Protein AF-A0A851S556-F1 (afdb_monomer_lite)

InterPro domains:
  IPR012955 CASP, C-terminal [PF08172] (4-218)

Organism: Certhia familiaris (NCBI:txid73333)

Sequence (219 aa):
RCAELQIQLTEAVATLAGQKELVAKLEHDLSTIQALSAVQRPDAEGAATPGLERIPEPIKEATALFYGHPPSPGTSFPEGQVDSLLSIISSQRERFRAKNQELEGENRMLQHTVHALQSELDNLRADNIKLYEKIKFLQSYPGRGSSRDDTEQRYSSQYEECLDPFSSFSRKERQRKYLSLSPWDKATLSMGRLILSNKTARTVAFFYTLFLHCLVFLV

Radius of gyration: 37.28 Å; chains: 1; bounding box: 73×91×82 Å

pLDDT: mean 76.52, std 16.95, range [34.91, 98.19]

Structure (mmCIF, N/CA/C/O backbone):
data_AF-A0A851S556-F1
#
_entry.id   AF-A0A851S556-F1
#
loop_
_atom_site.group_PDB
_atom_site.id
_atom_site.type_symbol
_atom_site.label_atom_id
_atom_site.label_alt_id
_atom_site.label_comp_id
_atom_site.label_asym_id
_atom_site.label_entity_id
_atom_site.label_seq_id
_atom_site.pdbx_PDB_ins_code
_atom_site.Cartn_x
_atom_site.Cartn_y
_atom_site.Cartn_z
_atom_site.occupancy
_atom_site.B_iso_or_equiv
_atom_site.auth_seq_id
_atom_site.auth_comp_id
_atom_site.auth_asym_id
_atom_site.auth_atom_id
_atom_site.pdbx_PDB_model_num
ATOM 1 N N . ARG A 1 1 ? -6.358 34.780 54.289 1.00 63.19 1 ARG A N 1
ATOM 2 C CA . ARG A 1 1 ? -5.228 33.817 54.232 1.00 63.19 1 ARG A CA 1
ATOM 3 C C . ARG A 1 1 ? -5.464 32.573 55.092 1.00 63.19 1 ARG A C 1
ATOM 5 O O . ARG A 1 1 ? -5.656 31.538 54.483 1.00 63.19 1 ARG A O 1
ATOM 12 N N . CYS A 1 2 ? -5.542 32.622 56.433 1.00 78.94 2 CYS A N 1
ATOM 13 C CA . CYS A 1 2 ? -5.820 31.398 57.224 1.00 78.94 2 CYS A CA 1
ATOM 14 C C . CYS A 1 2 ? -7.179 30.744 56.915 1.00 78.94 2 CYS A C 1
ATOM 16 O O . CYS A 1 2 ? -7.223 29.542 56.701 1.00 78.94 2 CYS A O 1
ATOM 18 N N . ALA A 1 3 ? -8.263 31.523 56.821 1.00 84.38 3 ALA A N 1
ATOM 19 C CA . ALA A 1 3 ? -9.594 30.977 56.518 1.00 84.38 3 ALA A CA 1
ATOM 20 C C . ALA A 1 3 ? -9.674 30.318 55.126 1.00 84.38 3 ALA A C 1
ATOM 22 O O . ALA A 1 3 ? -10.321 29.297 54.949 1.00 84.38 3 ALA A O 1
ATOM 23 N N . GLU A 1 4 ? -8.966 30.873 54.146 1.00 85.50 4 GLU A N 1
ATOM 24 C CA . GLU A 1 4 ? -8.946 30.370 52.769 1.00 85.50 4 GLU A CA 1
ATOM 25 C C . GLU A 1 4 ? -8.112 29.090 52.631 1.00 85.50 4 GLU A C 1
ATOM 27 O O . GLU A 1 4 ? -8.538 28.140 51.982 1.00 85.50 4 GLU A O 1
ATOM 32 N N . LEU A 1 5 ? -6.979 29.013 53.339 1.00 85.69 5 LEU A N 1
ATOM 33 C CA . LEU A 1 5 ? -6.207 27.774 53.472 1.00 85.69 5 LEU A CA 1
ATOM 34 C C . LEU A 1 5 ? -7.007 26.676 54.184 1.00 85.69 5 LEU A C 1
ATOM 36 O O . LEU A 1 5 ? -6.894 25.506 53.833 1.00 85.69 5 LEU A O 1
ATOM 40 N N . GLN A 1 6 ? -7.835 27.044 55.164 1.00 87.81 6 GLN A N 1
ATOM 41 C CA . GLN A 1 6 ? -8.686 26.100 55.885 1.00 87.81 6 GLN A CA 1
ATOM 42 C C . GLN A 1 6 ? -9.796 25.533 54.989 1.00 87.81 6 GLN A C 1
ATOM 44 O O . GLN A 1 6 ? -10.052 24.334 55.042 1.00 87.81 6 GLN A O 1
ATOM 49 N N . ILE A 1 7 ? -10.381 26.356 54.113 1.00 92.19 7 ILE A N 1
ATOM 50 C CA . ILE A 1 7 ? -11.359 25.912 53.107 1.00 92.19 7 ILE A CA 1
ATOM 51 C C . ILE A 1 7 ? -10.708 24.945 52.106 1.00 92.19 7 ILE A C 1
ATOM 53 O O . ILE A 1 7 ? -11.226 23.848 51.893 1.00 92.19 7 ILE A O 1
ATOM 57 N N . GLN A 1 8 ? -9.535 25.291 51.565 1.00 89.19 8 GLN A N 1
ATOM 58 C CA . GLN A 1 8 ? -8.807 24.416 50.634 1.00 89.19 8 GLN A CA 1
ATOM 59 C C . GLN A 1 8 ? -8.410 23.081 51.277 1.00 89.19 8 GLN A C 1
ATOM 61 O O . GLN A 1 8 ? -8.508 22.035 50.640 1.00 89.19 8 GLN A O 1
ATOM 66 N N . LEU A 1 9 ? -8.011 23.091 52.553 1.00 90.56 9 LEU A N 1
ATOM 67 C CA . LEU A 1 9 ? -7.722 21.866 53.295 1.00 90.56 9 LEU A CA 1
ATOM 68 C C . LEU A 1 9 ? -8.976 20.990 53.429 1.00 90.56 9 LEU A C 1
ATOM 70 O O . LEU A 1 9 ? -8.904 19.785 53.206 1.00 90.56 9 LEU A O 1
ATOM 74 N N . THR A 1 10 ? -10.130 21.577 53.765 1.00 92.25 10 THR A N 1
ATOM 75 C CA . THR A 1 10 ? -11.387 20.820 53.887 1.00 92.25 10 THR A CA 1
ATOM 76 C C . THR A 1 10 ? -11.855 20.235 52.556 1.00 92.25 10 THR A C 1
ATOM 78 O O . THR A 1 10 ? -12.315 19.096 52.522 1.00 92.25 10 THR A O 1
ATOM 81 N N . GLU A 1 11 ? -11.671 20.960 51.453 1.00 92.62 11 GLU A N 1
ATOM 82 C CA . GLU A 1 11 ? -11.995 20.492 50.103 1.00 92.62 11 GLU A CA 1
ATOM 83 C C . GLU A 1 11 ? -11.054 19.361 49.653 1.00 92.62 11 GLU A C 1
ATOM 85 O O . GLU A 1 11 ? -11.499 18.323 49.155 1.00 92.62 11 GLU A O 1
ATOM 90 N N . ALA A 1 12 ? -9.752 19.498 49.916 1.00 87.62 12 ALA A N 1
ATOM 91 C CA . ALA A 1 12 ? -8.768 18.449 49.662 1.00 87.62 12 ALA A CA 1
ATOM 92 C C . ALA A 1 12 ? -9.043 17.178 50.492 1.00 87.62 12 ALA A C 1
ATOM 94 O O . ALA A 1 12 ? -8.907 16.062 49.995 1.00 87.62 12 ALA A O 1
ATOM 95 N N . VAL A 1 13 ? -9.480 17.319 51.747 1.00 93.88 13 VAL A N 1
ATOM 96 C CA . VAL A 1 13 ? -9.859 16.177 52.597 1.00 93.88 13 VAL A CA 1
ATOM 97 C C . VAL A 1 13 ? -11.134 15.500 52.087 1.00 93.88 13 VAL A C 1
ATOM 99 O O . VAL A 1 13 ? -11.195 14.271 52.062 1.00 93.88 13 VAL A O 1
ATOM 102 N N . ALA A 1 14 ? -12.128 16.270 51.635 1.00 91.69 14 ALA A N 1
ATOM 103 C CA . ALA A 1 14 ? -13.362 15.725 51.068 1.00 91.69 14 ALA A CA 1
ATOM 104 C C . ALA A 1 14 ? -13.105 14.951 49.762 1.00 91.69 14 ALA A C 1
ATOM 106 O O . ALA A 1 14 ? -13.601 13.837 49.589 1.00 91.69 14 ALA A O 1
ATOM 107 N N . THR A 1 15 ? -12.277 15.498 48.868 1.00 89.19 15 THR A N 1
ATOM 108 C CA . THR A 1 15 ? -11.890 14.817 47.620 1.00 89.19 15 THR A CA 1
ATOM 109 C C . THR A 1 15 ? -11.066 13.557 47.890 1.00 89.19 15 THR A C 1
ATOM 111 O O . THR A 1 15 ? -11.319 12.524 47.270 1.00 89.19 15 THR A O 1
ATOM 114 N N . LEU A 1 16 ? -10.153 13.589 48.867 1.00 91.00 16 LEU A N 1
ATOM 115 C CA . LEU A 1 16 ? -9.392 12.411 49.292 1.00 91.00 16 LEU A CA 1
ATOM 116 C C . LEU A 1 16 ? -10.296 11.315 49.879 1.00 91.00 16 LEU A C 1
ATOM 118 O O . LEU A 1 16 ? -10.074 10.132 49.620 1.00 91.00 16 LEU A O 1
ATOM 122 N N . ALA A 1 17 ? -11.315 11.686 50.658 1.00 90.12 17 ALA A N 1
ATOM 123 C CA . ALA A 1 17 ? -12.289 10.738 51.196 1.00 90.12 17 ALA A CA 1
ATOM 124 C C . ALA A 1 17 ? -13.094 10.063 50.073 1.00 90.12 17 ALA A C 1
ATOM 126 O O . ALA A 1 17 ? -13.187 8.836 50.051 1.00 90.12 17 ALA A O 1
ATOM 127 N N . GLY A 1 18 ? -13.574 10.840 49.095 1.00 89.81 18 GLY A N 1
ATOM 128 C CA . GLY A 1 18 ? -14.269 10.300 47.922 1.00 89.81 18 GLY A CA 1
ATOM 129 C C . GLY A 1 18 ? -13.381 9.390 47.067 1.00 89.81 18 GLY A C 1
ATOM 130 O O . GLY A 1 18 ? -13.824 8.338 46.609 1.00 89.81 18 GLY A O 1
ATOM 131 N N . GLN A 1 19 ? -12.099 9.734 46.905 1.00 86.88 19 GLN A N 1
ATOM 132 C CA . GLN A 1 19 ? -11.137 8.868 46.217 1.00 86.88 19 GLN A CA 1
ATOM 133 C C . GLN A 1 19 ? -10.911 7.545 46.959 1.00 86.88 19 GLN A C 1
ATOM 135 O O . GLN A 1 19 ? -10.863 6.499 46.318 1.00 86.88 19 GLN A O 1
ATOM 140 N N . LYS A 1 20 ? -10.811 7.559 48.294 1.00 89.88 20 LYS A N 1
ATOM 141 C CA . LYS A 1 20 ? -10.661 6.331 49.095 1.00 89.88 20 LYS A CA 1
ATOM 142 C C . LYS A 1 20 ? -11.875 5.415 48.991 1.00 89.88 20 LYS A C 1
ATOM 144 O O . LYS A 1 20 ? -11.705 4.206 48.884 1.00 89.88 20 LYS A O 1
ATOM 149 N N . GLU A 1 21 ? -13.078 5.978 48.998 1.00 90.88 21 GLU A N 1
ATOM 150 C CA . GLU A 1 21 ? -14.311 5.208 48.825 1.00 90.88 21 GLU A CA 1
ATOM 151 C C . GLU A 1 21 ? -14.382 4.573 47.430 1.00 90.88 21 GLU A C 1
ATOM 153 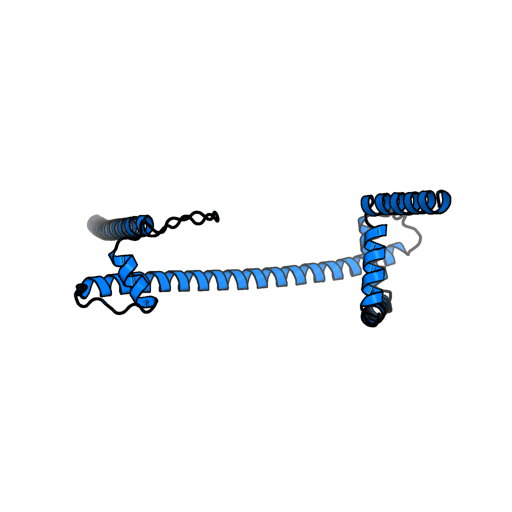O O . GLU A 1 21 ? -14.699 3.390 47.299 1.00 90.88 21 GLU A O 1
ATOM 158 N N . LEU A 1 22 ? -13.999 5.323 46.391 1.00 84.06 22 LEU A N 1
ATOM 159 C CA . LEU A 1 22 ? -13.927 4.802 45.028 1.00 84.06 22 LEU A CA 1
ATOM 160 C C . LEU A 1 22 ? -12.897 3.673 44.901 1.00 84.06 22 LEU A C 1
ATOM 162 O O . LEU A 1 22 ? -13.193 2.655 44.282 1.00 84.06 22 LEU A O 1
ATOM 166 N N . VAL A 1 23 ? -11.712 3.825 45.499 1.00 84.31 23 VAL A N 1
ATOM 167 C CA . VAL A 1 23 ? -10.679 2.777 45.511 1.00 84.31 23 VAL A CA 1
ATOM 168 C C . VAL A 1 23 ? -11.178 1.532 46.241 1.00 84.31 23 VAL A C 1
ATOM 170 O O . VAL A 1 23 ? -11.097 0.448 45.676 1.00 84.31 23 VAL A O 1
ATOM 173 N N . ALA A 1 24 ? -11.776 1.675 47.427 1.00 85.25 24 ALA A N 1
ATOM 174 C CA . ALA A 1 24 ? -12.327 0.543 48.174 1.00 85.25 24 ALA A CA 1
ATOM 175 C C . ALA A 1 24 ? -13.422 -0.194 47.384 1.00 85.25 24 ALA A C 1
ATOM 177 O O . ALA A 1 24 ? -13.487 -1.423 47.391 1.00 85.25 24 ALA A O 1
ATOM 178 N N . LYS A 1 25 ? -14.259 0.551 46.653 1.00 85.38 25 LYS A N 1
ATOM 179 C CA . LYS A 1 25 ? -15.280 -0.024 45.775 1.00 85.38 25 LYS A CA 1
ATOM 180 C C . LYS A 1 25 ? -14.664 -0.765 44.589 1.00 85.38 25 LYS A C 1
ATOM 182 O O . LYS A 1 25 ? -15.058 -1.891 44.313 1.00 85.38 25 LYS A O 1
ATOM 187 N N . LEU A 1 26 ? -13.661 -0.180 43.935 1.00 79.94 26 LEU A N 1
ATOM 188 C CA . LEU A 1 26 ? -12.943 -0.824 42.832 1.00 79.94 26 LEU A CA 1
ATOM 189 C C . LEU A 1 26 ? -12.185 -2.076 43.286 1.00 79.94 26 LEU A C 1
ATOM 191 O O . LEU A 1 26 ? -12.164 -3.064 42.561 1.00 79.94 26 LEU A O 1
ATOM 195 N N . GLU A 1 27 ? -11.592 -2.066 44.478 1.00 83.38 27 GLU A N 1
ATOM 196 C CA . GLU A 1 27 ? -10.946 -3.238 45.076 1.00 83.38 27 GLU A CA 1
ATOM 197 C C . GLU A 1 27 ? -11.963 -4.341 45.385 1.00 83.38 27 GLU A C 1
ATOM 199 O O . GLU A 1 27 ? -11.721 -5.508 45.072 1.00 83.38 27 GLU A O 1
ATOM 204 N N . HIS A 1 28 ? -13.128 -3.982 45.929 1.00 84.50 28 HIS A N 1
ATOM 205 C CA . HIS A 1 28 ? -14.218 -4.926 46.159 1.00 84.50 28 HIS A CA 1
ATOM 206 C C . HIS A 1 28 ? -14.739 -5.527 44.843 1.00 84.50 28 HIS A C 1
ATOM 208 O O . HIS A 1 28 ? -14.859 -6.752 44.724 1.00 84.50 28 HIS A O 1
ATOM 214 N N . ASP A 1 29 ? -14.956 -4.695 43.826 1.00 77.56 29 ASP A N 1
ATOM 215 C CA . ASP A 1 29 ? -15.416 -5.122 42.505 1.00 77.56 29 ASP A CA 1
ATOM 216 C C . ASP A 1 29 ? -14.369 -6.012 41.814 1.00 77.56 29 ASP A C 1
ATOM 218 O O . ASP A 1 29 ? -14.710 -7.062 41.267 1.00 77.56 29 ASP A O 1
ATOM 222 N N . LEU A 1 30 ? -13.079 -5.663 41.899 1.00 67.38 30 LEU A N 1
ATOM 223 C CA . LEU A 1 30 ? -11.980 -6.490 41.394 1.00 67.38 30 LEU A CA 1
ATOM 224 C C . LEU A 1 30 ? -11.885 -7.823 42.132 1.00 67.38 30 LEU A C 1
ATOM 226 O O . LEU A 1 30 ? -11.713 -8.847 41.478 1.00 67.38 30 LEU A O 1
ATOM 230 N N . SER A 1 31 ? -12.037 -7.840 43.458 1.00 68.88 31 SER A N 1
ATOM 231 C CA . SER A 1 31 ? -12.023 -9.081 44.242 1.00 68.88 31 SER A CA 1
ATOM 232 C C . SER A 1 31 ? -13.184 -10.007 43.863 1.00 68.88 31 SER A C 1
ATOM 234 O O . SER A 1 31 ? -12.997 -11.216 43.723 1.00 68.88 31 SER A O 1
ATOM 236 N N . THR A 1 32 ? -14.358 -9.435 43.582 1.00 70.00 32 THR A N 1
ATOM 237 C CA . THR A 1 32 ? -15.547 -10.164 43.127 1.00 70.00 32 THR A CA 1
ATOM 238 C C . THR A 1 32 ? -15.348 -10.705 41.711 1.00 70.00 32 THR A C 1
ATOM 240 O O . THR A 1 32 ? -15.611 -11.879 41.449 1.00 70.00 32 THR A O 1
ATOM 243 N N . ILE A 1 33 ? -14.800 -9.893 40.798 1.00 63.97 33 ILE A N 1
ATOM 244 C CA . ILE A 1 33 ? -14.441 -10.323 39.440 1.00 63.97 33 ILE A CA 1
ATOM 245 C C . ILE A 1 33 ? -13.362 -11.405 39.484 1.00 63.97 33 ILE A C 1
ATOM 247 O O . ILE A 1 33 ? -13.444 -12.359 38.720 1.00 63.97 33 ILE A O 1
ATOM 251 N N . GLN A 1 34 ? -12.366 -11.295 40.363 1.00 61.25 34 GLN A N 1
ATOM 252 C CA . GLN A 1 34 ? -11.286 -12.268 40.477 1.00 61.25 34 GLN A CA 1
ATOM 253 C C . GLN A 1 34 ? -11.795 -13.597 41.039 1.00 61.25 34 GLN A C 1
ATOM 255 O O . GLN A 1 34 ? -11.463 -14.637 40.473 1.00 61.25 34 GLN A O 1
ATOM 260 N N . ALA A 1 35 ? -12.663 -13.568 42.056 1.00 60.84 35 ALA A N 1
ATOM 261 C CA . ALA A 1 35 ? -13.344 -14.749 42.583 1.00 60.84 35 ALA A CA 1
ATOM 262 C C . ALA A 1 35 ? -14.206 -15.447 41.517 1.00 60.84 35 ALA A C 1
ATOM 264 O O . ALA A 1 35 ? -14.170 -16.669 41.404 1.00 60.84 35 ALA A O 1
ATOM 265 N N . LEU A 1 36 ? -14.915 -14.683 40.678 1.00 51.94 36 LEU A N 1
ATOM 266 C CA . LEU A 1 36 ? -15.687 -15.226 39.556 1.00 51.94 36 LEU A CA 1
ATOM 267 C C . LEU A 1 36 ? -14.783 -15.708 38.409 1.00 51.94 36 LEU A C 1
ATOM 269 O O . LEU A 1 36 ? -15.029 -16.757 37.827 1.00 51.94 36 LEU A O 1
ATOM 273 N N . SER A 1 37 ? -13.688 -15.007 38.108 1.00 49.00 37 SER A N 1
ATOM 274 C CA . SER A 1 37 ? -12.738 -15.392 37.052 1.00 49.00 37 SER A CA 1
ATOM 275 C C . SER A 1 37 ? -11.931 -16.642 37.409 1.00 49.00 37 SER A C 1
ATOM 277 O O . SER A 1 37 ? -11.624 -17.434 36.523 1.00 49.00 37 SER A O 1
ATOM 279 N N . ALA A 1 38 ? -11.644 -16.859 38.698 1.00 48.97 38 ALA A N 1
ATOM 280 C CA . ALA A 1 38 ? -11.014 -18.078 39.200 1.00 48.97 38 ALA A CA 1
ATOM 281 C C . ALA A 1 38 ? -11.932 -19.304 39.044 1.00 48.97 38 ALA A C 1
ATOM 283 O O . ALA A 1 38 ? -11.445 -20.428 38.984 1.00 48.97 38 ALA A O 1
ATOM 284 N N . VAL A 1 39 ? -13.246 -19.082 38.919 1.00 51.03 39 VAL A N 1
ATOM 285 C CA . VAL A 1 39 ? -14.247 -20.104 38.579 1.00 51.03 39 VAL A CA 1
ATOM 286 C C . VAL A 1 39 ? -14.433 -20.242 37.055 1.00 51.03 39 VAL A C 1
ATOM 288 O O . VAL A 1 39 ? -14.828 -21.307 36.586 1.00 51.03 39 VAL A O 1
ATOM 291 N N . GLN A 1 40 ? -14.103 -19.211 36.265 1.00 45.97 40 GLN A N 1
ATOM 292 C CA . GLN A 1 40 ? -14.417 -19.123 34.830 1.00 45.97 40 GLN A CA 1
ATOM 293 C C . GLN A 1 40 ? -13.228 -19.268 33.868 1.00 45.97 40 GLN A C 1
ATOM 295 O O . GLN A 1 40 ? -13.403 -19.009 32.677 1.00 45.97 40 GLN A O 1
ATOM 300 N N . ARG A 1 41 ? -12.030 -19.642 34.330 1.00 38.72 41 ARG A N 1
ATOM 301 C CA . ARG A 1 41 ? -10.866 -19.841 33.452 1.00 38.72 41 ARG A CA 1
ATOM 302 C C . ARG A 1 41 ? -10.744 -21.318 33.046 1.00 38.72 41 ARG A C 1
ATOM 304 O O . ARG A 1 41 ? -10.124 -22.081 33.779 1.00 38.72 41 ARG A O 1
ATOM 311 N N . PRO A 1 42 ? -11.288 -21.757 31.894 1.00 43.94 42 PRO A N 1
ATOM 312 C CA . PRO A 1 42 ? -10.674 -22.862 31.186 1.00 43.94 42 PRO A CA 1
ATOM 313 C C . PRO A 1 42 ? -9.353 -22.316 30.647 1.00 43.94 42 PRO A C 1
ATOM 315 O O . PRO A 1 42 ? -9.334 -21.336 29.896 1.00 43.94 42 PRO A O 1
ATOM 318 N N . ASP A 1 43 ? -8.244 -22.886 31.099 1.00 38.06 43 ASP A N 1
ATOM 319 C CA . ASP A 1 43 ? -6.941 -22.593 30.526 1.00 38.06 43 ASP A CA 1
ATOM 320 C C . ASP A 1 43 ? -7.017 -22.805 29.012 1.00 38.06 43 ASP A C 1
ATOM 322 O O . ASP A 1 43 ? -7.318 -23.889 28.512 1.00 38.06 43 ASP A O 1
ATOM 326 N N . ALA A 1 44 ? -6.814 -21.719 28.272 1.00 42.94 44 ALA A N 1
ATOM 327 C CA . ALA A 1 44 ? -6.700 -21.749 26.831 1.00 42.94 44 ALA A CA 1
ATOM 328 C C . ALA A 1 44 ? -5.310 -22.284 26.472 1.00 42.94 44 ALA A C 1
ATOM 330 O O . ALA A 1 44 ? -4.425 -21.517 26.113 1.00 42.94 44 ALA A O 1
ATOM 331 N N . GLU A 1 45 ? -5.130 -23.599 26.554 1.00 39.31 45 GLU A N 1
ATOM 332 C CA . GLU A 1 45 ? -4.097 -24.304 25.802 1.00 39.31 45 GLU A CA 1
ATOM 333 C C . GLU A 1 45 ? -4.705 -25.541 25.142 1.00 39.31 45 GLU A C 1
ATOM 335 O O . GLU A 1 45 ? -5.344 -26.383 25.771 1.00 39.31 45 GLU A O 1
ATOM 340 N N . GLY A 1 46 ? -4.549 -25.611 23.820 1.00 40.62 46 GLY A N 1
ATOM 341 C CA . GLY A 1 46 ? -5.069 -26.682 22.985 1.00 40.62 46 GLY A CA 1
ATOM 342 C C . GLY A 1 46 ? -4.368 -28.012 23.242 1.00 40.62 46 GLY A C 1
ATOM 343 O O . GLY A 1 46 ? -3.470 -28.391 22.495 1.00 40.62 46 GLY A O 1
ATOM 344 N N . ALA A 1 47 ? -4.835 -28.755 24.240 1.00 34.91 47 ALA A N 1
ATOM 345 C CA . ALA A 1 47 ? -4.522 -30.165 24.412 1.00 34.91 47 ALA A CA 1
ATOM 346 C C . ALA A 1 47 ? -5.788 -30.928 24.823 1.00 34.91 47 ALA A C 1
ATOM 348 O O . ALA A 1 47 ? -6.364 -30.717 25.887 1.00 34.91 47 ALA A O 1
ATOM 349 N N . ALA A 1 48 ? -6.237 -31.822 23.945 1.00 44.03 48 ALA A N 1
ATOM 350 C CA . ALA A 1 48 ? -7.340 -32.733 24.204 1.00 44.03 48 ALA A CA 1
ATOM 351 C C . ALA A 1 48 ? -7.031 -33.640 25.410 1.00 44.03 48 ALA A C 1
ATOM 353 O O . ALA A 1 48 ? -6.133 -34.469 25.315 1.00 44.03 48 ALA A O 1
ATOM 354 N N . THR A 1 49 ? -7.799 -33.544 26.504 1.00 38.00 49 THR A N 1
ATOM 355 C CA . THR A 1 49 ? -7.969 -34.635 27.486 1.00 38.00 49 THR A CA 1
ATOM 356 C C . THR A 1 49 ? -9.375 -34.607 28.119 1.00 38.00 49 THR A C 1
ATOM 358 O O . THR A 1 49 ? -9.983 -33.540 28.224 1.00 38.00 49 THR A O 1
ATOM 361 N N . PRO A 1 50 ? -9.943 -35.778 28.478 1.00 47.94 50 PRO A N 1
ATOM 362 C CA . PRO A 1 50 ? -11.347 -35.938 28.844 1.00 47.94 50 PRO A CA 1
ATOM 363 C C . PRO A 1 50 ? -11.555 -35.600 30.325 1.00 47.94 50 PRO A C 1
ATOM 365 O O . PRO A 1 50 ? -11.014 -36.268 31.200 1.00 47.94 50 PRO A O 1
ATOM 368 N N . GLY A 1 51 ? -12.349 -34.574 30.621 1.00 37.22 51 GLY A N 1
ATOM 369 C CA . GLY A 1 51 ? -12.567 -34.109 31.994 1.00 37.22 51 GLY A CA 1
ATOM 370 C C . GLY A 1 51 ? -13.974 -33.571 32.217 1.00 37.22 51 GLY A C 1
ATOM 371 O O . GLY A 1 51 ? -14.144 -32.432 32.633 1.00 37.22 51 GLY A O 1
ATOM 372 N N . LEU A 1 52 ? -14.998 -34.377 31.928 1.00 42.81 52 LEU A N 1
ATOM 373 C CA . LEU A 1 52 ? -16.413 -34.033 32.130 1.00 42.81 52 LEU A CA 1
ATOM 374 C C . LEU A 1 52 ? -16.874 -34.190 33.600 1.00 42.81 52 LEU A C 1
ATOM 376 O O . LEU A 1 52 ? -18.024 -34.536 33.844 1.00 42.81 52 LEU A O 1
ATOM 380 N N . GLU A 1 53 ? -16.017 -33.970 34.600 1.00 45.78 53 GLU A N 1
ATOM 381 C CA . GLU A 1 53 ? -16.375 -34.272 36.003 1.00 45.78 53 GLU A CA 1
ATOM 382 C C . GLU A 1 53 ? -16.417 -33.087 36.967 1.00 45.78 53 GLU A C 1
ATOM 384 O O . GLU A 1 53 ? -16.732 -33.278 38.140 1.00 45.78 53 GLU A O 1
ATOM 389 N N . ARG A 1 54 ? -16.178 -31.844 36.535 1.00 53.31 54 ARG A N 1
ATOM 390 C CA . ARG A 1 54 ? -16.185 -30.734 37.504 1.00 53.31 54 ARG A CA 1
ATOM 391 C C . ARG A 1 54 ? -16.813 -29.444 37.022 1.00 53.31 54 ARG A C 1
ATOM 393 O O . ARG A 1 54 ? -16.239 -28.369 37.126 1.00 53.31 54 ARG A O 1
ATOM 400 N N . ILE A 1 55 ? -18.045 -29.566 36.550 1.00 52.09 55 ILE A N 1
ATOM 401 C CA . ILE A 1 55 ? -18.967 -28.434 36.470 1.00 52.09 55 ILE A CA 1
ATOM 402 C C . ILE A 1 55 ? -19.739 -28.408 37.801 1.00 52.09 55 ILE A C 1
ATOM 404 O O . ILE A 1 55 ? -20.364 -29.419 38.124 1.00 52.09 55 ILE A O 1
ATOM 408 N N . PRO A 1 56 ? -19.710 -27.315 38.590 1.00 53.50 56 PRO A N 1
ATOM 409 C CA . PRO A 1 56 ? -20.611 -27.148 39.727 1.00 53.50 56 PRO A CA 1
ATOM 410 C C . PRO A 1 56 ? -22.062 -27.343 39.267 1.00 53.50 56 PRO A C 1
ATOM 412 O O . PRO A 1 56 ? -22.468 -26.734 38.276 1.00 53.50 56 PRO A O 1
ATOM 415 N N . GLU A 1 57 ? -22.834 -28.176 39.971 1.00 49.00 57 GLU A N 1
ATOM 416 C CA . GLU A 1 57 ? -24.208 -28.569 39.595 1.00 49.00 57 GLU A CA 1
ATOM 417 C C . GLU A 1 57 ? -25.109 -27.416 39.094 1.00 49.00 57 GLU A C 1
ATOM 419 O O . GLU A 1 57 ? -25.772 -27.604 38.071 1.00 49.00 57 GLU A O 1
ATOM 424 N N . PRO A 1 58 ? -25.058 -26.193 39.667 1.00 53.72 58 PRO A N 1
ATOM 425 C CA . PRO A 1 58 ? -25.880 -25.073 39.198 1.00 53.72 58 PRO A CA 1
ATOM 426 C C . PRO A 1 58 ? -25.574 -24.632 37.757 1.00 53.72 58 PRO A C 1
ATOM 428 O O . PRO A 1 58 ? -26.459 -24.194 37.024 1.00 53.72 58 PRO A O 1
ATOM 431 N N . ILE A 1 59 ? -24.315 -24.754 37.324 1.00 51.00 59 ILE A N 1
ATOM 432 C CA . ILE A 1 59 ? -23.870 -24.373 35.974 1.00 51.00 59 ILE A CA 1
ATOM 433 C C . ILE A 1 59 ? -24.202 -25.488 34.976 1.00 51.00 59 ILE A C 1
ATOM 435 O O . ILE A 1 59 ? -24.511 -25.210 33.814 1.00 51.00 59 ILE A O 1
ATOM 439 N N . LYS A 1 60 ? -24.194 -26.748 35.431 1.00 50.62 60 LYS A N 1
ATOM 440 C CA . LYS A 1 60 ? -24.609 -27.904 34.630 1.00 50.62 60 LYS A CA 1
ATOM 441 C C . LYS A 1 60 ? -26.107 -27.838 34.327 1.00 50.62 60 LYS A C 1
ATOM 443 O O . LYS A 1 60 ? -26.482 -28.055 33.180 1.00 50.62 60 LYS A O 1
ATOM 448 N N . GLU A 1 61 ? -26.933 -27.444 35.298 1.00 51.50 61 GLU A N 1
ATOM 449 C CA . GLU A 1 61 ? -28.367 -27.198 35.090 1.00 51.50 61 GLU A CA 1
ATOM 450 C C . GLU A 1 61 ? -28.631 -25.988 34.186 1.00 51.50 61 GLU A C 1
ATOM 452 O O . GLU A 1 61 ? -29.364 -26.114 33.207 1.00 51.50 61 GLU A O 1
ATOM 457 N N . ALA A 1 62 ? -27.989 -24.839 34.429 1.00 52.41 62 ALA A N 1
ATOM 458 C CA . ALA A 1 62 ? -28.196 -23.642 33.605 1.00 52.41 62 ALA A CA 1
ATOM 459 C C . ALA A 1 62 ? -27.759 -23.839 32.138 1.00 52.41 62 ALA A C 1
ATOM 461 O O . ALA A 1 62 ? -28.409 -23.348 31.214 1.00 52.41 62 ALA A O 1
ATOM 462 N N . THR A 1 63 ? -26.686 -24.602 31.910 1.00 50.78 63 THR A N 1
ATOM 463 C CA . THR A 1 63 ? -26.205 -24.940 30.560 1.00 50.78 63 THR A CA 1
ATOM 464 C C . THR A 1 63 ? -27.066 -26.030 29.906 1.00 50.78 63 THR A C 1
ATOM 466 O O . THR A 1 63 ? -27.310 -25.973 28.701 1.00 50.78 63 THR A O 1
ATOM 469 N N . ALA A 1 64 ? -27.589 -26.993 30.677 1.00 47.25 64 ALA A N 1
ATOM 470 C CA . ALA A 1 64 ? -28.506 -28.024 30.179 1.00 47.25 64 ALA A CA 1
ATOM 471 C C . ALA A 1 64 ? -29.872 -27.458 29.744 1.00 47.25 64 ALA A C 1
ATOM 473 O O . ALA A 1 64 ? -30.471 -27.977 28.800 1.00 47.25 64 ALA A O 1
ATOM 474 N N . LEU A 1 65 ? -30.332 -26.360 30.358 1.00 50.09 65 LEU A N 1
ATOM 475 C CA . LEU A 1 65 ? -31.547 -25.645 29.945 1.00 50.09 65 LEU A CA 1
ATOM 476 C C . LEU A 1 65 ? -31.403 -24.959 28.576 1.00 50.09 65 LEU A C 1
ATOM 478 O O . LEU A 1 65 ? -32.377 -24.867 27.833 1.00 50.09 65 LEU A O 1
ATOM 482 N N . PHE A 1 66 ? -30.192 -24.537 28.199 1.00 48.25 66 PHE A N 1
ATOM 483 C CA . PHE A 1 66 ? -29.916 -23.963 26.875 1.00 48.25 66 PHE A CA 1
ATOM 484 C C . PHE A 1 66 ? -29.849 -25.021 25.757 1.00 48.25 66 PHE A C 1
ATOM 486 O O . PHE A 1 66 ? -30.093 -24.697 24.597 1.00 48.25 66 PHE A O 1
ATOM 493 N N . TYR A 1 67 ? -29.560 -26.283 26.101 1.00 45.84 67 TYR A N 1
ATOM 494 C CA . TYR A 1 67 ? -29.475 -27.418 25.168 1.00 45.84 67 TYR A CA 1
ATOM 495 C C . TYR A 1 67 ? -30.721 -28.328 25.162 1.00 45.84 67 TYR A C 1
ATOM 497 O O . TYR A 1 67 ? -30.688 -29.415 24.587 1.00 45.84 67 TYR A O 1
ATOM 505 N N . GLY A 1 68 ? -31.848 -27.881 25.728 1.00 38.56 68 GLY A N 1
ATOM 506 C CA . GLY A 1 68 ? -33.147 -28.535 25.528 1.00 38.56 68 GLY A CA 1
ATOM 507 C C . GLY A 1 68 ? -33.433 -29.749 26.418 1.00 38.56 68 GLY A C 1
ATOM 508 O O . GLY A 1 68 ? -34.201 -30.619 26.012 1.00 38.56 68 GLY A O 1
ATOM 509 N N . HIS A 1 69 ? -32.866 -29.824 27.628 1.00 42.53 69 HIS A N 1
ATOM 510 C CA . HIS A 1 69 ? -33.379 -30.748 28.648 1.00 42.53 69 HIS A CA 1
ATOM 511 C C . HIS A 1 69 ? -34.531 -30.091 29.431 1.00 42.53 69 HIS A C 1
ATOM 513 O O . HIS A 1 69 ? -34.424 -28.909 29.768 1.00 42.53 69 HIS A O 1
ATOM 519 N N . PRO A 1 70 ? -35.647 -30.800 29.700 1.00 43.66 70 PRO A N 1
ATOM 520 C CA . PRO A 1 70 ? -36.796 -30.202 30.372 1.00 43.66 70 PRO A CA 1
ATOM 521 C C . PRO A 1 70 ? -36.407 -29.802 31.806 1.00 43.66 70 PRO A C 1
ATOM 523 O O . PRO A 1 70 ? -35.662 -30.540 32.456 1.00 43.66 70 PRO A O 1
ATOM 526 N N . PRO A 1 71 ? -36.882 -28.652 32.317 1.00 46.16 71 PRO A N 1
ATOM 527 C CA . PRO A 1 71 ? -36.542 -28.212 33.661 1.00 46.16 71 PRO A CA 1
ATOM 528 C C . PRO A 1 71 ? -37.145 -29.172 34.690 1.00 46.16 71 PRO A C 1
ATOM 530 O O . PRO A 1 71 ? -38.340 -29.469 34.653 1.00 46.16 71 PRO A O 1
ATOM 533 N N . SER A 1 72 ? -36.316 -29.641 35.623 1.00 51.00 72 SER A N 1
ATOM 534 C CA . SER A 1 72 ? -36.794 -30.295 36.840 1.00 51.00 72 SER A CA 1
ATOM 535 C C . SER A 1 72 ? -37.620 -29.282 37.655 1.00 51.00 72 SER A C 1
ATOM 537 O O . SER A 1 72 ? -37.157 -28.157 37.871 1.00 51.00 72 SER A O 1
ATOM 539 N N . PRO A 1 73 ? -38.849 -29.618 38.087 1.00 46.94 73 PRO A N 1
ATOM 540 C CA . PRO A 1 73 ? -39.733 -28.688 38.778 1.00 46.94 73 PRO A CA 1
ATOM 541 C C . PRO A 1 73 ? -39.305 -28.576 40.246 1.00 46.94 73 PRO A C 1
ATOM 543 O O . PRO A 1 73 ? -39.795 -29.315 41.096 1.00 46.94 73 PRO A O 1
ATOM 546 N N . GLY A 1 74 ? -38.365 -27.684 40.566 1.00 50.22 74 GLY A N 1
ATOM 547 C CA . GLY A 1 74 ? -37.964 -27.511 41.968 1.00 50.22 74 GLY A CA 1
ATOM 548 C C . GLY A 1 74 ? -37.016 -26.365 42.308 1.00 50.22 74 GLY A C 1
ATOM 549 O O . GLY A 1 74 ? -37.036 -25.909 43.448 1.00 50.22 74 GLY A O 1
ATOM 550 N N . T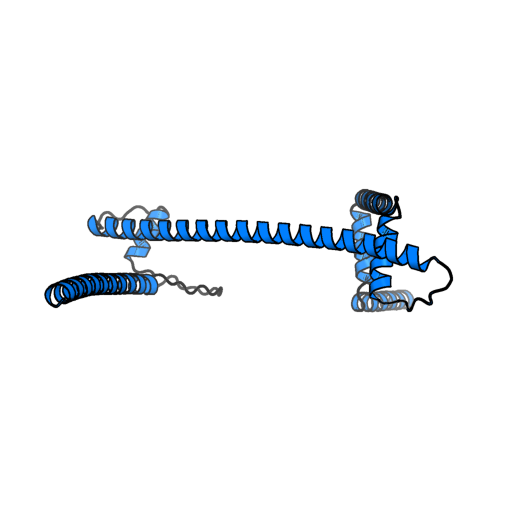HR A 1 75 ? -36.225 -25.850 41.368 1.00 51.50 75 THR A N 1
ATOM 551 C CA . THR A 1 75 ? -35.197 -24.850 41.703 1.00 51.50 75 THR A CA 1
ATOM 552 C C . THR A 1 75 ? -35.680 -23.441 41.364 1.00 51.50 75 THR A C 1
ATOM 554 O O . THR A 1 75 ? -35.389 -22.898 40.300 1.00 51.50 75 THR A O 1
ATOM 557 N N . SER A 1 76 ? -36.452 -22.829 42.265 1.00 52.53 76 SER A N 1
ATOM 558 C CA . SER A 1 76 ? -36.717 -21.389 42.206 1.00 52.53 76 SER A CA 1
ATOM 559 C C . SER A 1 76 ? -35.432 -20.646 42.574 1.00 52.53 76 SER A C 1
ATOM 561 O O . SER A 1 76 ? -35.098 -20.519 43.754 1.00 52.53 76 SER A O 1
ATOM 563 N N . PHE A 1 77 ? -34.683 -20.184 41.574 1.00 54.09 77 PHE A N 1
ATOM 564 C CA . PHE A 1 77 ? -33.607 -19.227 41.812 1.00 54.09 77 PHE A CA 1
ATOM 565 C C . PHE A 1 77 ? -34.219 -17.971 42.451 1.00 54.09 77 PHE A C 1
ATOM 567 O O . PHE A 1 77 ? -35.216 -17.467 41.929 1.00 54.09 77 PHE A O 1
ATOM 574 N N . PRO A 1 78 ? -33.687 -17.466 43.577 1.00 67.44 78 PRO A N 1
ATOM 575 C CA . PRO A 1 78 ? -34.177 -16.220 44.152 1.00 67.44 78 PRO A CA 1
ATOM 576 C C . PRO A 1 78 ? -34.001 -15.102 43.114 1.00 67.44 78 PRO A C 1
ATOM 578 O O . PRO A 1 78 ? -32.885 -14.894 42.638 1.00 67.44 78 PRO A O 1
ATOM 581 N N . GLU A 1 79 ? -35.087 -14.408 42.750 1.00 65.44 79 GLU A N 1
ATOM 582 C CA . GLU A 1 79 ? -35.142 -13.432 41.639 1.00 65.44 79 GLU A CA 1
ATOM 583 C C . GLU A 1 79 ? -33.951 -12.452 41.636 1.00 65.44 79 GLU A C 1
ATOM 585 O O . GLU A 1 79 ? -33.325 -12.230 40.600 1.00 65.44 79 GLU A O 1
ATOM 590 N N . GLY A 1 80 ? -33.524 -11.980 42.814 1.00 68.31 80 GLY A N 1
ATOM 591 C CA . GLY A 1 80 ? -32.394 -11.052 42.946 1.00 68.31 80 GLY A CA 1
ATOM 592 C C . GLY A 1 80 ? -31.016 -11.604 42.539 1.00 68.31 80 GLY A C 1
ATOM 593 O O . GLY A 1 80 ? -30.119 -10.827 42.209 1.00 68.31 80 GLY A O 1
ATOM 594 N N . GLN A 1 81 ? -30.809 -12.926 42.526 1.00 75.56 81 GLN A N 1
ATOM 595 C CA . GLN A 1 81 ? -29.555 -13.523 42.046 1.00 75.56 81 GLN A CA 1
ATOM 596 C C . GLN A 1 81 ? -29.489 -13.528 40.514 1.00 75.56 81 GLN A C 1
ATOM 598 O O . GLN A 1 81 ? -28.417 -13.335 39.938 1.00 75.56 81 GLN A O 1
ATOM 603 N N . VAL A 1 82 ? -30.637 -13.697 39.858 1.00 76.12 82 VAL A N 1
ATOM 604 C CA . VAL A 1 82 ? -30.751 -13.687 38.397 1.00 76.12 82 VAL A CA 1
ATOM 605 C C . VAL A 1 82 ? -30.509 -12.273 37.870 1.00 76.12 82 VAL A C 1
ATOM 607 O O . VAL A 1 82 ? -29.711 -12.093 36.953 1.00 76.12 82 VAL A O 1
ATOM 610 N N . ASP A 1 83 ? -31.086 -11.262 38.521 1.00 77.81 83 ASP A N 1
ATOM 611 C CA . ASP A 1 83 ? -30.876 -9.852 38.172 1.00 77.81 83 ASP A CA 1
ATOM 612 C C . ASP A 1 83 ? -29.412 -9.417 38.328 1.00 77.81 83 ASP A C 1
ATOM 614 O O . ASP A 1 83 ? -28.870 -8.700 37.481 1.00 77.81 83 ASP A O 1
ATOM 618 N N . SER A 1 84 ? -28.731 -9.902 39.372 1.00 80.38 84 SER A N 1
ATOM 619 C CA . SER A 1 84 ? -27.302 -9.642 39.588 1.00 80.38 84 SER A CA 1
ATOM 620 C C . SER A 1 84 ? -26.432 -10.273 38.492 1.00 80.38 84 SER A C 1
ATOM 622 O O . SER A 1 84 ? -25.564 -9.611 37.919 1.00 80.38 84 SER A O 1
ATOM 624 N N . LEU A 1 85 ? -26.712 -11.525 38.111 1.00 81.06 85 LEU A N 1
ATOM 625 C CA . LEU A 1 85 ? -26.012 -12.198 37.011 1.00 81.06 85 LEU A CA 1
ATOM 626 C C . LEU A 1 85 ? -26.260 -11.508 35.663 1.00 81.06 85 LEU A C 1
ATOM 628 O O . LEU A 1 85 ? -25.318 -11.293 34.898 1.00 81.06 85 LEU A O 1
ATOM 632 N N . LEU A 1 86 ? -27.502 -11.107 35.381 1.00 84.00 86 LEU A N 1
ATOM 633 C CA . LEU A 1 86 ? -27.851 -10.378 34.160 1.00 84.00 86 LEU A CA 1
ATOM 634 C C . LEU A 1 86 ? -27.167 -9.006 34.104 1.00 84.00 86 LEU A C 1
ATOM 636 O O . LEU A 1 86 ? -26.650 -8.625 33.051 1.00 84.00 86 LEU A O 1
ATOM 640 N N . SER A 1 87 ? -27.090 -8.297 35.234 1.00 82.88 87 SER A N 1
ATOM 641 C CA . SER A 1 87 ? -26.351 -7.037 35.360 1.00 82.88 87 SER A CA 1
ATOM 642 C C . SER A 1 87 ? -24.862 -7.224 35.046 1.00 82.88 87 SER A C 1
ATOM 644 O O . SER A 1 87 ? -24.313 -6.515 34.194 1.00 82.88 87 SER A O 1
ATOM 646 N N . ILE A 1 88 ? -24.220 -8.247 35.619 1.00 83.19 88 ILE A N 1
ATOM 647 C CA . ILE A 1 88 ? -22.805 -8.555 35.364 1.00 83.19 88 ILE A CA 1
ATOM 648 C C . ILE A 1 88 ? -22.578 -8.869 33.882 1.00 83.19 88 ILE A C 1
ATOM 650 O O . ILE A 1 88 ? -21.703 -8.265 33.259 1.00 83.19 88 ILE A O 1
ATOM 654 N N . ILE A 1 89 ? -23.392 -9.744 33.287 1.00 83.56 89 ILE A N 1
ATOM 655 C CA . ILE A 1 89 ? -23.288 -10.106 31.865 1.00 83.56 89 ILE A CA 1
ATOM 656 C C . ILE A 1 89 ? -23.487 -8.876 30.972 1.00 83.56 89 ILE A C 1
ATOM 658 O O . ILE A 1 89 ? -22.754 -8.690 29.997 1.00 83.56 89 ILE A O 1
ATOM 662 N N . SER A 1 90 ? -24.440 -8.005 31.311 1.00 78.88 90 SER A N 1
ATOM 663 C CA . SER A 1 90 ? -24.684 -6.774 30.559 1.00 78.88 90 SER A CA 1
ATOM 664 C C . SER A 1 90 ? -23.470 -5.841 30.588 1.00 78.88 90 SER A C 1
ATOM 666 O O . SER A 1 90 ? -23.065 -5.342 29.537 1.00 78.88 90 SER A O 1
ATOM 668 N N . SER A 1 91 ? -22.831 -5.687 31.753 1.00 85.31 91 SER A N 1
ATOM 669 C CA . SER A 1 91 ? -21.633 -4.861 31.918 1.00 85.31 91 SER A CA 1
ATOM 670 C C . SER A 1 91 ? -20.437 -5.434 31.156 1.00 85.31 91 SER A C 1
ATOM 672 O O . SER A 1 91 ? -19.720 -4.698 30.480 1.00 85.31 91 SER A O 1
ATOM 674 N N . GLN A 1 92 ? -20.249 -6.758 31.189 1.00 81.94 92 GLN A N 1
ATOM 675 C CA . GLN A 1 92 ? -19.194 -7.433 30.439 1.00 81.94 92 GLN A CA 1
ATOM 676 C C . GLN A 1 92 ? -19.395 -7.236 28.939 1.00 81.94 92 GLN A C 1
ATOM 678 O O . GLN A 1 92 ? -18.465 -6.820 28.250 1.00 81.94 92 GLN A O 1
ATOM 683 N N . ARG A 1 93 ? -20.619 -7.458 28.442 1.00 90.38 93 ARG A N 1
ATOM 684 C CA . ARG A 1 93 ? -20.975 -7.219 27.039 1.00 90.38 93 ARG A CA 1
ATOM 685 C C . ARG A 1 93 ? -20.673 -5.783 26.623 1.00 90.38 93 ARG A C 1
ATOM 687 O O . ARG A 1 93 ? -20.123 -5.580 25.545 1.00 90.38 93 ARG A O 1
ATOM 694 N N . GLU A 1 94 ? -21.001 -4.806 27.463 1.00 88.56 94 GLU A N 1
ATOM 695 C CA . GLU A 1 94 ? -20.756 -3.397 27.155 1.00 88.56 94 GLU A CA 1
ATOM 696 C C . GLU A 1 94 ? -19.256 -3.070 27.112 1.00 88.56 94 GLU A C 1
ATOM 698 O O . GLU A 1 94 ? -18.796 -2.423 26.176 1.00 88.56 94 GLU A O 1
ATOM 703 N N . ARG A 1 95 ? -18.453 -3.612 28.038 1.00 89.38 95 ARG A N 1
ATOM 704 C CA . ARG A 1 95 ? -16.985 -3.460 28.009 1.00 89.38 95 ARG A CA 1
ATOM 705 C C . ARG A 1 95 ? -16.358 -4.110 26.778 1.00 89.38 95 ARG A C 1
ATOM 707 O O . ARG A 1 95 ? -15.473 -3.517 26.165 1.00 89.38 95 ARG A O 1
ATOM 714 N N . PHE A 1 96 ? -16.810 -5.306 26.400 1.00 90.94 96 PHE A N 1
ATOM 715 C CA . PHE A 1 96 ? -16.347 -5.962 25.175 1.00 90.94 96 PHE A CA 1
ATOM 716 C C . PHE A 1 96 ? -16.752 -5.178 23.930 1.00 90.94 96 PHE A C 1
ATOM 718 O O . PHE A 1 96 ? -15.933 -5.027 23.029 1.00 90.94 96 PHE A O 1
ATOM 725 N N . ARG A 1 97 ? -17.974 -4.634 23.890 1.00 93.88 97 ARG A N 1
ATOM 726 C CA . ARG A 1 97 ? -18.429 -3.774 22.795 1.00 93.88 97 ARG A CA 1
ATOM 727 C C . ARG A 1 97 ? -17.564 -2.516 22.684 1.00 93.88 97 ARG A C 1
ATOM 729 O O . ARG A 1 97 ? -17.103 -2.222 21.586 1.00 93.88 97 ARG A O 1
ATOM 736 N N . ALA A 1 98 ? -17.295 -1.834 23.796 1.00 88.50 98 ALA A N 1
ATOM 737 C CA . ALA A 1 98 ? -16.444 -0.645 23.825 1.00 88.50 98 ALA A CA 1
ATOM 738 C C . ALA A 1 98 ? -15.014 -0.951 23.352 1.00 88.50 98 ALA A C 1
ATOM 740 O O . ALA A 1 98 ? -14.501 -0.277 22.463 1.00 88.50 98 ALA A O 1
ATOM 741 N N . LYS A 1 99 ? -14.403 -2.028 23.865 1.00 91.88 99 LYS A N 1
ATOM 742 C CA . LYS A 1 99 ? -13.065 -2.461 23.439 1.00 91.88 99 LYS A CA 1
ATOM 743 C C . LYS A 1 99 ? -13.026 -2.862 21.964 1.00 91.88 99 LYS A C 1
ATOM 745 O O . LYS A 1 99 ? -12.056 -2.573 21.276 1.00 91.88 99 LYS A O 1
ATOM 750 N N . ASN A 1 100 ? -14.065 -3.534 21.468 1.00 90.19 100 ASN A N 1
ATOM 751 C CA . ASN A 1 100 ? -14.128 -3.910 20.060 1.00 90.19 100 ASN A CA 1
ATOM 752 C C . ASN A 1 100 ? -14.267 -2.671 19.162 1.00 90.19 100 ASN A C 1
ATOM 754 O O . ASN A 1 100 ? -13.611 -2.588 18.134 1.00 90.19 100 ASN A O 1
ATOM 758 N N . GLN A 1 101 ? -15.052 -1.676 19.581 1.00 94.19 101 GLN A N 1
ATOM 759 C CA . GLN A 1 101 ? -15.175 -0.404 18.869 1.00 94.19 101 GLN A CA 1
ATOM 760 C C . GLN A 1 101 ? -13.853 0.378 18.837 1.00 94.19 101 GLN A C 1
ATOM 762 O O . GLN A 1 101 ? -13.504 0.942 17.801 1.00 94.19 101 GLN A O 1
ATOM 767 N N . GLU A 1 102 ? -13.111 0.394 19.945 1.00 93.88 102 GLU A N 1
ATOM 768 C CA . GLU A 1 102 ? -11.773 0.988 20.025 1.00 93.88 102 GLU A CA 1
ATOM 769 C C . GLU A 1 102 ? -10.797 0.281 19.078 1.00 93.88 102 GLU A C 1
ATOM 771 O O . GLU A 1 102 ? -10.200 0.931 18.223 1.00 93.88 102 GLU A O 1
ATOM 776 N N . LEU A 1 103 ? -10.716 -1.053 19.148 1.00 94.12 103 LEU A N 1
ATOM 777 C CA . LEU A 1 103 ? -9.861 -1.857 18.270 1.00 94.12 103 LEU A CA 1
ATOM 778 C C . LEU A 1 103 ? -10.219 -1.683 16.790 1.00 94.12 103 LEU A C 1
ATOM 780 O O . LEU A 1 103 ? -9.330 -1.585 15.947 1.00 94.12 103 LEU A O 1
ATOM 784 N N . GLU A 1 104 ? -11.507 -1.621 16.450 1.00 95.75 104 GLU A N 1
ATOM 785 C CA . GLU A 1 104 ? -11.946 -1.308 15.089 1.00 95.75 104 GLU A CA 1
ATOM 786 C C . GLU A 1 104 ? -11.512 0.099 14.660 1.00 95.75 104 GLU A C 1
ATOM 788 O O . GLU A 1 104 ? -11.129 0.295 13.504 1.00 95.75 104 GLU A O 1
ATOM 793 N N . GLY A 1 105 ? -11.548 1.075 15.570 1.00 97.06 105 GLY A N 1
ATOM 794 C CA . GLY A 1 105 ? -11.064 2.435 15.337 1.00 97.06 105 GLY A CA 1
ATOM 795 C C . GLY A 1 105 ? -9.557 2.484 15.076 1.00 97.06 105 GLY A C 1
ATOM 796 O O . GLY A 1 105 ? -9.127 3.049 14.069 1.00 97.06 105 GLY A O 1
ATOM 797 N N . GLU A 1 106 ? -8.761 1.836 15.927 1.00 95.81 106 GLU A N 1
ATOM 798 C CA . GLU A 1 106 ? -7.310 1.716 15.756 1.00 95.81 106 GLU A CA 1
ATOM 799 C C . GLU A 1 106 ? -6.953 0.993 14.456 1.00 95.81 106 GLU A C 1
ATOM 801 O O . GLU A 1 106 ? -6.072 1.435 13.720 1.00 95.81 106 GLU A O 1
ATOM 806 N N . ASN A 1 107 ? -7.672 -0.082 14.118 1.00 95.25 107 ASN A N 1
ATOM 807 C CA . ASN A 1 107 ? -7.442 -0.822 12.881 1.00 95.25 107 ASN A CA 1
ATOM 808 C C . ASN A 1 107 ? -7.685 0.063 11.650 1.00 95.25 107 ASN A C 1
ATOM 810 O O . ASN A 1 107 ? -6.845 0.109 10.751 1.00 95.25 107 ASN A O 1
ATOM 814 N N . ARG A 1 108 ? -8.784 0.834 11.633 1.00 97.94 108 ARG A N 1
ATOM 815 C CA . ARG A 1 108 ? -9.064 1.808 10.561 1.00 97.94 108 ARG A CA 1
ATOM 816 C C . ARG A 1 108 ? -7.972 2.876 10.470 1.00 97.94 108 ARG A C 1
ATOM 818 O O . ARG A 1 108 ? -7.569 3.233 9.365 1.00 97.94 108 ARG A O 1
ATOM 825 N N . MET A 1 109 ? -7.469 3.357 11.608 1.00 97.75 109 MET A N 1
ATOM 826 C CA . MET A 1 109 ? -6.375 4.330 11.646 1.00 97.75 109 MET A CA 1
ATOM 827 C C . MET A 1 109 ? -5.086 3.748 11.056 1.00 97.75 109 MET A C 1
ATOM 829 O O . MET A 1 109 ? -4.492 4.352 10.166 1.00 97.75 109 MET A O 1
ATOM 833 N N . LEU A 1 110 ? -4.689 2.545 11.481 1.00 97.19 110 LEU A N 1
ATOM 834 C CA . LEU A 1 110 ? -3.515 1.853 10.946 1.00 97.19 110 LEU A CA 1
ATOM 835 C C . LEU A 1 110 ? -3.638 1.615 9.439 1.00 97.19 110 LEU A C 1
ATOM 837 O O . LEU A 1 110 ? -2.680 1.854 8.706 1.00 97.19 110 LEU A O 1
ATOM 841 N N . GLN A 1 111 ? -4.808 1.183 8.962 1.00 98.06 111 GLN A N 1
ATOM 842 C CA . GLN A 1 111 ? -5.063 1.009 7.530 1.00 98.06 111 GLN A CA 1
ATOM 843 C C . GLN A 1 111 ? -4.871 2.320 6.759 1.00 98.06 111 GLN A C 1
ATOM 845 O O . GLN A 1 111 ? -4.224 2.327 5.710 1.00 98.06 111 GLN A O 1
ATOM 850 N N . HIS A 1 112 ? -5.374 3.437 7.293 1.00 98.00 112 HIS A N 1
ATOM 851 C CA . HIS A 1 112 ? -5.175 4.754 6.694 1.00 98.00 112 HIS A CA 1
ATOM 852 C C . HIS A 1 112 ? -3.689 5.146 6.655 1.00 98.00 112 HIS A C 1
ATOM 854 O O . HIS A 1 112 ? -3.198 5.591 5.618 1.00 98.00 112 HIS A O 1
ATOM 860 N N . THR A 1 113 ? -2.945 4.929 7.743 1.00 97.81 113 THR A N 1
ATOM 861 C CA . THR A 1 113 ? -1.498 5.188 7.793 1.00 97.81 113 THR A CA 1
ATOM 862 C C . THR A 1 113 ? -0.730 4.343 6.780 1.00 97.81 113 THR A C 1
ATOM 864 O O . THR A 1 113 ? 0.132 4.867 6.080 1.00 97.81 113 THR A O 1
ATOM 867 N N . VAL A 1 114 ? -1.055 3.053 6.651 1.00 98.19 114 VAL A N 1
ATOM 868 C CA . VAL A 1 114 ? -0.432 2.170 5.654 1.00 98.19 114 VAL A CA 1
ATOM 869 C C . VAL A 1 114 ? -0.678 2.693 4.242 1.00 98.19 114 VAL A C 1
ATOM 871 O O . VAL A 1 114 ? 0.265 2.777 3.458 1.00 98.19 114 VAL A O 1
ATOM 874 N N . HIS A 1 115 ? -1.911 3.091 3.924 1.00 98.06 115 HIS A N 1
ATOM 875 C CA . HIS A 1 115 ? -2.237 3.642 2.611 1.00 98.06 115 HIS A CA 1
ATOM 876 C C . HIS A 1 115 ? -1.501 4.965 2.339 1.00 98.06 115 HIS A C 1
ATOM 878 O O . HIS A 1 115 ? -0.970 5.168 1.247 1.00 98.06 115 HIS A O 1
ATOM 884 N N . ALA A 1 116 ? -1.422 5.856 3.332 1.00 97.81 116 ALA A N 1
ATOM 885 C CA . ALA A 1 116 ? -0.685 7.114 3.216 1.00 97.81 116 ALA A CA 1
ATOM 886 C C . ALA A 1 116 ? 0.810 6.872 2.942 1.00 97.81 116 ALA A C 1
ATOM 888 O O . ALA A 1 116 ? 1.354 7.416 1.983 1.00 97.81 116 ALA A O 1
ATOM 889 N N . LEU A 1 117 ? 1.450 5.983 3.709 1.00 98.06 117 LEU A N 1
ATOM 890 C CA . LEU A 1 117 ? 2.859 5.625 3.519 1.00 98.06 117 LEU A CA 1
ATOM 891 C C . LEU A 1 117 ? 3.118 4.946 2.168 1.00 98.06 117 LEU A C 1
ATOM 893 O O . LEU A 1 117 ? 4.144 5.195 1.541 1.00 98.06 117 LEU A O 1
ATOM 897 N N . GLN A 1 118 ? 2.200 4.100 1.695 1.00 97.56 118 GLN A N 1
ATOM 898 C CA . GLN A 1 118 ? 2.289 3.511 0.356 1.00 97.56 118 GLN A CA 1
ATOM 899 C C . GLN A 1 118 ? 2.248 4.592 -0.729 1.00 97.56 118 GLN A C 1
ATOM 901 O O . GLN A 1 118 ? 3.101 4.591 -1.615 1.00 97.56 118 GLN A O 1
ATOM 906 N N . SER A 1 119 ? 1.325 5.553 -0.618 1.00 97.25 119 SER A N 1
ATOM 907 C CA . SER A 1 119 ? 1.258 6.684 -1.546 1.00 97.25 119 SER A CA 1
ATOM 908 C C . SER A 1 119 ? 2.528 7.537 -1.510 1.00 97.25 119 SER A C 1
ATOM 910 O O . SER A 1 119 ? 2.992 7.967 -2.564 1.00 97.25 119 SER A O 1
ATOM 912 N N . GLU A 1 120 ? 3.104 7.788 -0.333 1.00 97.81 120 GLU A N 1
ATOM 913 C CA . GLU A 1 120 ? 4.372 8.516 -0.212 1.00 97.81 120 GLU A CA 1
ATOM 914 C C . GLU A 1 120 ? 5.530 7.754 -0.857 1.00 97.81 120 GLU A C 1
ATOM 916 O O . GLU A 1 120 ? 6.301 8.346 -1.611 1.00 97.81 120 GLU A O 1
ATOM 921 N N . LEU A 1 121 ? 5.636 6.441 -0.624 1.00 96.25 121 LEU A N 1
ATOM 922 C CA . LEU A 1 121 ? 6.646 5.596 -1.263 1.00 96.25 121 LEU A CA 1
ATOM 923 C C . LEU A 1 121 ? 6.537 5.631 -2.788 1.00 96.25 121 LEU A C 1
ATOM 925 O O . LEU A 1 121 ? 7.560 5.697 -3.468 1.00 96.25 121 LEU A O 1
ATOM 929 N N . ASP A 1 122 ? 5.322 5.595 -3.327 1.00 93.31 122 ASP A N 1
ATOM 930 C CA . ASP A 1 122 ? 5.103 5.648 -4.771 1.00 93.31 122 ASP A CA 1
ATOM 931 C C . ASP A 1 122 ? 5.420 7.036 -5.347 1.00 93.31 122 ASP A C 1
ATOM 933 O O . ASP A 1 122 ? 6.063 7.124 -6.396 1.00 93.31 122 ASP A O 1
ATOM 937 N N . ASN A 1 123 ? 5.092 8.113 -4.626 1.00 95.81 123 ASN A N 1
ATOM 938 C CA . ASN A 1 123 ? 5.495 9.475 -4.989 1.00 95.81 123 ASN A CA 1
ATOM 939 C C . ASN A 1 123 ? 7.026 9.628 -4.997 1.00 95.81 123 ASN A C 1
ATOM 941 O O . ASN A 1 123 ? 7.603 10.071 -5.990 1.00 95.81 123 ASN A O 1
ATOM 945 N N . LEU A 1 124 ? 7.703 9.179 -3.935 1.00 94.88 124 LEU A N 1
ATOM 946 C CA . LEU A 1 124 ? 9.166 9.186 -3.823 1.00 94.88 124 LEU A CA 1
ATOM 947 C C . LEU A 1 124 ? 9.826 8.360 -4.930 1.00 94.88 124 LEU A C 1
ATOM 949 O O . LEU A 1 124 ? 10.833 8.778 -5.497 1.00 94.88 124 LEU A O 1
ATOM 953 N N . ARG A 1 125 ? 9.276 7.189 -5.270 1.00 90.12 125 ARG A N 1
ATOM 954 C CA . ARG A 1 125 ? 9.764 6.378 -6.398 1.00 90.12 125 ARG A CA 1
ATOM 955 C C . ARG A 1 125 ? 9.635 7.126 -7.719 1.00 90.12 125 ARG A C 1
ATOM 957 O O . ARG A 1 125 ? 10.605 7.171 -8.472 1.00 90.12 125 ARG A O 1
ATOM 964 N N . ALA A 1 126 ? 8.478 7.731 -7.986 1.00 88.56 126 ALA A N 1
ATOM 965 C CA . ALA A 1 126 ? 8.252 8.494 -9.209 1.00 88.56 126 ALA A CA 1
ATOM 966 C C . ALA A 1 126 ? 9.221 9.682 -9.328 1.00 88.56 126 ALA A C 1
ATOM 968 O O . ALA A 1 126 ? 9.792 9.915 -10.396 1.00 88.56 126 ALA A O 1
ATOM 969 N N . ASP A 1 127 ? 9.458 10.401 -8.232 1.00 93.25 127 ASP A N 1
ATOM 970 C CA . ASP A 1 127 ? 10.382 11.533 -8.214 1.00 93.25 127 ASP A CA 1
ATOM 971 C C . ASP A 1 127 ? 11.845 11.098 -8.341 1.00 93.25 127 ASP A C 1
ATOM 973 O O . ASP A 1 127 ? 12.599 11.720 -9.091 1.00 93.25 127 ASP A O 1
ATOM 977 N N . ASN A 1 128 ? 12.241 9.990 -7.706 1.00 93.31 128 ASN A N 1
ATOM 978 C CA . ASN A 1 128 ? 13.577 9.414 -7.874 1.00 93.31 128 ASN A CA 1
ATOM 979 C C . ASN A 1 128 ? 13.845 9.003 -9.330 1.00 93.31 128 ASN A C 1
ATOM 981 O O . ASN A 1 128 ? 14.930 9.271 -9.846 1.00 93.31 128 ASN A O 1
ATOM 985 N N . ILE A 1 129 ? 12.860 8.421 -10.024 1.00 89.12 129 ILE A N 1
ATOM 986 C CA . ILE A 1 129 ?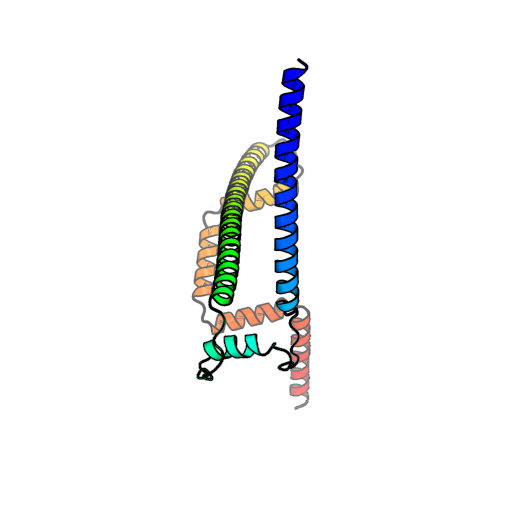 12.981 8.075 -11.451 1.00 89.12 129 ILE A CA 1
ATOM 987 C C . ILE A 1 129 ? 13.157 9.340 -12.307 1.00 89.12 129 ILE A C 1
ATOM 989 O O . ILE A 1 129 ? 14.046 9.386 -13.157 1.00 89.12 129 ILE A O 1
ATOM 993 N N . LYS A 1 130 ? 12.375 10.399 -12.062 1.00 89.25 130 LYS A N 1
ATOM 994 C CA . LYS A 1 130 ? 12.535 11.685 -12.773 1.00 89.25 130 LYS A CA 1
ATOM 995 C C . LYS A 1 130 ? 13.886 12.341 -12.493 1.00 89.25 130 LYS A C 1
ATOM 997 O O . LYS A 1 130 ? 14.476 12.967 -13.372 1.00 89.25 130 LYS A O 1
ATOM 1002 N N . LEU A 1 131 ? 14.375 12.256 -11.257 1.00 89.62 131 LEU A N 1
ATOM 1003 C CA . LEU A 1 131 ? 15.686 12.788 -10.898 1.00 89.62 131 LEU A CA 1
ATOM 1004 C C . LEU A 1 131 ? 16.795 12.013 -11.613 1.00 89.62 131 LEU A C 1
ATOM 1006 O O . LEU A 1 131 ? 17.710 12.627 -12.160 1.00 89.62 131 LEU A O 1
ATOM 1010 N N . TYR A 1 132 ? 16.674 10.686 -11.665 1.00 88.44 132 TYR A N 1
ATOM 1011 C CA . TYR A 1 132 ? 17.567 9.826 -12.429 1.00 88.44 132 TYR A CA 1
ATOM 1012 C C . TYR A 1 132 ? 17.592 10.207 -13.915 1.00 88.44 132 TYR A C 1
ATOM 1014 O O . TYR A 1 132 ? 18.670 10.364 -14.484 1.00 88.44 132 TYR A O 1
ATOM 1022 N N . GLU A 1 133 ? 16.431 10.440 -14.531 1.00 87.31 133 GLU A N 1
ATOM 1023 C CA . GLU A 1 133 ? 16.335 10.915 -15.916 1.00 87.31 133 GLU A CA 1
ATOM 1024 C C . GLU A 1 133 ? 17.119 12.220 -16.130 1.00 87.31 133 GLU A C 1
ATOM 1026 O O . GLU A 1 133 ? 17.929 12.314 -17.053 1.00 87.31 133 GLU A O 1
ATOM 1031 N N . LYS A 1 134 ? 16.955 13.206 -15.236 1.00 86.81 134 LYS A N 1
ATOM 1032 C CA . LYS A 1 134 ? 17.703 14.476 -15.288 1.00 86.81 134 LYS A CA 1
ATOM 1033 C C . LYS A 1 134 ? 19.211 14.269 -15.153 1.00 86.81 134 LYS A C 1
ATOM 1035 O O . LYS A 1 134 ? 19.979 14.895 -15.881 1.00 86.81 134 LYS A O 1
ATOM 1040 N N . ILE A 1 135 ? 19.644 13.405 -14.233 1.00 83.75 135 ILE A N 1
ATOM 1041 C CA . ILE A 1 135 ? 21.064 13.078 -14.040 1.00 83.75 135 ILE A CA 1
ATOM 1042 C C . ILE A 1 135 ? 21.625 12.420 -15.300 1.00 83.75 135 ILE A C 1
ATOM 1044 O O . ILE A 1 135 ? 22.655 12.866 -15.802 1.00 83.75 135 ILE A O 1
ATOM 1048 N N . LYS A 1 136 ? 20.923 11.426 -15.852 1.00 82.81 136 LYS A N 1
ATOM 1049 C CA . LYS A 1 136 ? 21.303 10.740 -17.092 1.00 82.81 136 LYS A CA 1
ATOM 1050 C C . LYS A 1 136 ? 21.391 11.716 -18.265 1.00 82.81 136 LYS A C 1
ATOM 1052 O O . LYS A 1 136 ? 22.347 11.660 -19.035 1.00 82.81 136 LYS A O 1
ATOM 1057 N N . PHE A 1 137 ? 20.445 12.649 -18.377 1.00 84.81 137 PHE A N 1
ATOM 1058 C CA . PHE A 1 137 ? 20.481 13.703 -19.389 1.00 84.81 137 PHE A CA 1
ATOM 1059 C C . PHE A 1 137 ? 21.725 14.591 -19.239 1.00 84.81 137 PHE A C 1
ATOM 1061 O O . PHE A 1 137 ? 22.450 14.806 -20.207 1.00 84.81 137 PHE A O 1
ATOM 1068 N N . LEU A 1 138 ? 22.043 15.047 -18.026 1.00 82.69 138 LEU A N 1
ATOM 1069 C CA . LEU A 1 138 ? 23.240 15.857 -17.770 1.00 82.69 138 LEU A CA 1
ATOM 1070 C C . LEU A 1 138 ? 24.547 15.079 -17.993 1.00 82.69 138 LEU A C 1
ATOM 1072 O O . LEU A 1 138 ? 25.522 15.650 -18.473 1.00 82.69 138 LEU A O 1
ATOM 1076 N N . GLN A 1 139 ? 24.575 13.784 -17.669 1.00 78.88 139 GLN A N 1
ATOM 1077 C CA . GLN A 1 139 ? 25.717 12.895 -17.912 1.00 78.88 139 GLN A CA 1
ATOM 1078 C C . GLN A 1 139 ? 25.904 12.544 -19.392 1.00 78.88 139 GLN A C 1
ATOM 1080 O O . GLN A 1 139 ? 27.009 12.184 -19.789 1.00 78.88 139 GLN A O 1
ATOM 1085 N N . SER A 1 140 ? 24.858 12.653 -20.218 1.00 78.19 140 SER A N 1
ATOM 1086 C CA . SER A 1 140 ? 24.955 12.408 -21.663 1.00 78.19 140 SER A CA 1
ATOM 1087 C C . SER A 1 140 ? 25.813 13.446 -22.401 1.00 78.19 140 SER A C 1
ATOM 1089 O O . SER A 1 140 ? 26.242 13.197 -23.528 1.00 78.19 140 SER A O 1
ATOM 1091 N N . TYR A 1 141 ? 26.125 14.582 -21.762 1.00 76.62 141 TYR A N 1
ATOM 1092 C CA . TYR A 1 141 ? 27.084 15.546 -22.288 1.00 76.62 141 TYR A CA 1
ATOM 1093 C C . TYR A 1 141 ? 28.522 15.009 -22.156 1.00 76.62 141 TYR A C 1
ATOM 1095 O O . TYR A 1 141 ? 28.965 14.677 -21.051 1.00 76.62 141 TYR A O 1
ATOM 1103 N N . PRO A 1 142 ? 29.290 14.941 -23.258 1.00 62.25 142 PRO A N 1
ATOM 1104 C CA . PRO A 1 142 ? 30.635 14.382 -23.242 1.00 62.25 142 PRO A CA 1
ATOM 1105 C C . PRO A 1 142 ? 31.570 15.282 -22.424 1.00 62.25 142 PRO A C 1
ATOM 1107 O O . PRO A 1 142 ? 31.758 16.452 -22.748 1.00 62.25 142 PRO A O 1
ATOM 1110 N N . GLY A 1 143 ? 32.156 14.736 -21.353 1.00 65.00 143 GLY A N 1
ATOM 1111 C CA . GLY A 1 143 ? 33.161 15.438 -20.540 1.00 65.00 143 GLY A CA 1
ATOM 1112 C C . GLY A 1 143 ? 33.190 15.091 -19.050 1.00 65.00 143 GLY A C 1
ATOM 1113 O O . GLY A 1 143 ? 34.138 15.470 -18.367 1.00 65.00 143 GLY A O 1
ATOM 1114 N N . ARG A 1 144 ? 32.202 14.356 -18.522 1.00 60.94 144 ARG A N 1
ATOM 1115 C CA . ARG A 1 144 ? 32.150 13.999 -17.096 1.00 60.94 144 ARG A CA 1
ATOM 1116 C C . ARG A 1 144 ? 32.226 12.482 -16.922 1.00 60.94 144 ARG A C 1
ATOM 1118 O O . ARG A 1 144 ? 31.272 11.772 -17.215 1.00 60.94 144 ARG A O 1
ATOM 1125 N N . GLY A 1 145 ? 33.380 11.980 -16.477 1.00 60.50 145 GLY A N 1
ATOM 1126 C CA . GLY A 1 145 ? 33.564 10.564 -16.150 1.00 60.50 145 GLY A CA 1
ATOM 1127 C C . GLY A 1 145 ? 32.618 10.154 -15.021 1.00 60.50 145 GLY A C 1
ATOM 1128 O O . GLY A 1 145 ? 32.767 10.628 -13.897 1.00 60.50 145 GLY A O 1
ATOM 1129 N N . SER A 1 146 ? 31.627 9.319 -15.335 1.00 64.06 146 SER A N 1
ATOM 1130 C CA . SER A 1 146 ? 30.649 8.824 -14.366 1.00 64.06 146 SER A CA 1
ATOM 1131 C C . SER A 1 146 ? 31.143 7.511 -13.761 1.00 64.06 146 SER A C 1
ATOM 1133 O O . SER A 1 146 ? 31.286 6.511 -14.467 1.00 64.06 146 SER A O 1
ATOM 1135 N N . SER A 1 147 ? 31.430 7.514 -12.458 1.00 64.19 147 SER A N 1
ATOM 1136 C CA . SER A 1 147 ? 31.591 6.283 -11.686 1.00 64.19 147 SER A CA 1
ATOM 1137 C C . SER A 1 147 ? 30.202 5.698 -11.468 1.00 64.19 147 SER A C 1
ATOM 1139 O O . SER A 1 147 ? 29.407 6.277 -10.734 1.00 64.19 147 SER A O 1
ATOM 1141 N N . ARG A 1 148 ? 29.913 4.584 -12.141 1.00 64.94 148 ARG A N 1
ATOM 1142 C CA . ARG A 1 148 ? 28.606 3.923 -12.117 1.00 64.94 148 ARG A CA 1
ATOM 1143 C C . ARG A 1 148 ? 28.339 3.371 -10.714 1.00 64.94 148 ARG A C 1
ATOM 1145 O O . ARG A 1 148 ? 29.043 2.461 -10.281 1.00 64.94 148 ARG A O 1
ATOM 1152 N N . ASP A 1 149 ? 27.370 3.948 -10.013 1.00 79.31 149 ASP A N 1
ATOM 1153 C CA . ASP A 1 149 ? 26.977 3.523 -8.664 1.00 79.31 149 ASP A CA 1
ATOM 1154 C C . ASP A 1 149 ? 25.881 2.440 -8.721 1.00 79.31 149 ASP A C 1
ATOM 1156 O O . ASP A 1 149 ? 25.078 2.396 -9.654 1.00 79.31 149 ASP A O 1
ATOM 1160 N N . ASP A 1 150 ? 25.810 1.559 -7.722 1.00 78.62 150 ASP A N 1
ATOM 1161 C CA . ASP A 1 150 ? 24.793 0.491 -7.661 1.00 78.62 150 ASP A CA 1
ATOM 1162 C C . ASP A 1 150 ? 23.368 1.077 -7.609 1.00 78.62 150 ASP A C 1
ATOM 1164 O O . ASP A 1 150 ? 22.429 0.580 -8.240 1.00 78.62 150 ASP A O 1
ATOM 1168 N N . THR A 1 151 ? 23.215 2.221 -6.933 1.00 76.75 151 THR A N 1
ATOM 1169 C CA . THR A 1 151 ? 21.954 2.972 -6.903 1.00 76.75 151 THR A CA 1
ATOM 1170 C C . THR A 1 151 ? 21.540 3.456 -8.296 1.00 76.75 151 THR A C 1
ATOM 1172 O O . THR A 1 151 ? 20.369 3.345 -8.668 1.00 76.75 151 THR A O 1
ATOM 1175 N N . GLU A 1 152 ? 22.504 3.909 -9.101 1.00 80.12 152 GLU A N 1
ATOM 1176 C CA . GLU A 1 152 ? 22.305 4.340 -10.483 1.00 80.12 152 GLU A CA 1
ATOM 1177 C C . GLU A 1 152 ? 21.793 3.178 -11.339 1.00 80.12 152 GLU A C 1
ATOM 1179 O O . GLU A 1 152 ? 20.865 3.351 -12.127 1.00 80.12 152 GLU A O 1
ATOM 1184 N N . GLN A 1 153 ? 22.336 1.974 -11.143 1.00 82.38 153 GLN A N 1
ATOM 1185 C CA . GLN A 1 153 ? 21.948 0.779 -11.890 1.00 82.38 153 GLN A CA 1
ATOM 1186 C C . GLN A 1 153 ? 20.514 0.326 -11.565 1.00 82.38 153 GLN A C 1
ATOM 1188 O O . GLN A 1 153 ? 19.757 -0.031 -12.474 1.00 82.38 153 GLN A O 1
ATOM 1193 N N . ARG A 1 154 ? 20.094 0.422 -10.294 1.00 83.00 154 ARG A N 1
ATOM 1194 C CA . ARG A 1 154 ? 18.708 0.140 -9.878 1.00 83.00 154 ARG A CA 1
ATOM 1195 C C . ARG A 1 154 ? 17.709 1.102 -10.519 1.00 83.00 154 ARG A C 1
ATOM 1197 O O . ARG A 1 154 ? 16.735 0.644 -11.119 1.00 83.00 154 ARG A O 1
ATOM 1204 N N . TYR A 1 155 ? 17.951 2.409 -10.442 1.00 85.12 155 TYR A N 1
ATOM 1205 C CA . TYR A 1 155 ? 17.058 3.396 -11.060 1.00 85.12 155 TYR A CA 1
ATOM 1206 C C . TYR A 1 155 ? 17.120 3.370 -12.591 1.00 85.12 155 TYR A C 1
ATOM 1208 O O . TYR A 1 155 ? 16.102 3.609 -13.232 1.00 85.12 155 TYR A O 1
ATOM 1216 N N . SER A 1 156 ? 18.255 2.972 -13.178 1.00 83.44 156 SER A N 1
ATOM 1217 C CA . SER A 1 156 ? 18.384 2.721 -14.619 1.00 83.44 156 SER A CA 1
ATOM 1218 C C . SER A 1 156 ? 17.388 1.675 -15.107 1.00 83.44 156 SER A C 1
ATOM 1220 O O . SER A 1 156 ? 16.630 1.937 -16.037 1.00 83.44 156 SER A O 1
ATOM 1222 N N . SER A 1 157 ? 17.328 0.525 -14.427 1.00 82.19 157 SER A N 1
ATOM 1223 C CA . SER A 1 157 ? 16.397 -0.549 -14.789 1.00 82.19 157 SER A CA 1
ATOM 1224 C C . SER A 1 157 ? 14.925 -0.132 -14.658 1.00 82.19 157 SER A C 1
ATOM 1226 O O . SER A 1 157 ? 14.126 -0.440 -15.538 1.00 82.19 157 SER A O 1
ATOM 1228 N N . GLN A 1 158 ? 14.577 0.628 -13.611 1.00 81.88 158 GLN A N 1
ATOM 1229 C CA . GLN A 1 158 ? 13.220 1.158 -13.416 1.00 81.88 158 GLN A CA 1
ATOM 1230 C C . GLN A 1 158 ? 12.849 2.191 -14.485 1.00 81.88 158 GLN A C 1
ATOM 1232 O O . GLN A 1 158 ? 11.734 2.187 -14.997 1.00 81.88 158 GLN A O 1
ATOM 1237 N N . TYR A 1 159 ? 13.791 3.060 -14.849 1.00 83.31 159 TYR A N 1
ATOM 1238 C CA . TYR A 1 159 ? 13.609 4.048 -15.905 1.00 83.31 159 TYR A CA 1
ATOM 1239 C C . TYR A 1 159 ? 13.395 3.391 -17.277 1.00 83.31 159 TYR A C 1
ATOM 1241 O O . TYR A 1 159 ? 12.481 3.774 -18.004 1.00 83.31 159 TYR A O 1
ATOM 1249 N N . GLU A 1 160 ? 14.188 2.374 -17.625 1.00 81.69 160 GLU A N 1
ATOM 1250 C CA . GLU A 1 160 ? 14.031 1.623 -18.880 1.00 81.69 160 GLU A CA 1
ATOM 1251 C C . GLU A 1 160 ? 12.703 0.853 -18.936 1.00 81.69 160 GLU A C 1
ATOM 1253 O O . GLU A 1 160 ? 12.047 0.825 -19.976 1.00 81.69 160 GLU A O 1
ATOM 1258 N N . GLU A 1 161 ? 12.255 0.297 -17.807 1.00 80.44 161 GLU A N 1
ATOM 1259 C CA . GLU A 1 161 ? 10.947 -0.356 -17.688 1.00 80.44 161 GLU A CA 1
ATOM 1260 C C . GLU A 1 161 ? 9.779 0.624 -17.903 1.00 80.44 161 GLU A C 1
ATOM 1262 O O . GLU A 1 161 ? 8.779 0.251 -18.528 1.00 80.44 161 GLU A O 1
ATOM 1267 N N . CYS A 1 162 ? 9.914 1.868 -17.423 1.00 73.19 162 CYS A N 1
ATOM 1268 C CA . CYS A 1 162 ? 8.948 2.949 -17.643 1.00 73.19 162 CYS A CA 1
ATOM 1269 C C . CYS A 1 162 ? 8.975 3.512 -19.072 1.00 73.19 162 CYS A C 1
ATOM 1271 O O . CYS A 1 162 ? 7.941 3.970 -19.555 1.00 73.19 162 CYS A O 1
ATOM 1273 N N . LEU A 1 163 ? 10.132 3.497 -19.738 1.00 71.81 163 LEU A N 1
ATOM 1274 C CA . LEU A 1 163 ? 10.283 3.974 -21.112 1.00 71.81 163 LEU A CA 1
ATOM 1275 C C . LEU A 1 163 ? 9.719 3.012 -22.152 1.00 71.81 163 LEU A C 1
ATOM 1277 O O . LEU A 1 163 ? 9.287 3.483 -23.198 1.00 71.81 163 LEU A O 1
ATOM 1281 N N . ASP A 1 164 ? 9.759 1.699 -21.910 1.00 72.94 164 ASP A N 1
ATOM 1282 C CA . ASP A 1 164 ? 9.251 0.712 -22.862 1.00 72.94 164 ASP A CA 1
ATOM 1283 C C . ASP A 1 164 ? 7.708 0.710 -22.856 1.00 72.94 164 ASP A C 1
ATOM 1285 O O . ASP A 1 164 ? 7.085 0.140 -21.948 1.00 72.94 164 ASP A O 1
ATOM 1289 N N . PRO A 1 165 ? 7.054 1.296 -23.882 1.00 64.88 165 PRO A N 1
ATOM 1290 C CA . PRO A 1 165 ? 5.599 1.392 -23.931 1.00 64.88 165 PRO A CA 1
ATOM 1291 C C . PRO A 1 165 ? 4.932 0.010 -24.052 1.00 64.88 165 PRO A C 1
ATOM 1293 O O . PRO A 1 165 ? 3.726 -0.119 -23.824 1.00 64.88 165 PRO A O 1
ATOM 1296 N N . PHE A 1 166 ? 5.701 -1.042 -24.364 1.00 65.69 166 PHE A N 1
ATOM 1297 C CA . PHE A 1 166 ? 5.229 -2.414 -24.497 1.00 65.69 166 PHE A CA 1
ATOM 1298 C C . PHE A 1 166 ? 5.555 -3.300 -23.288 1.00 65.69 166 PHE A C 1
ATOM 1300 O O . PHE A 1 166 ? 5.097 -4.444 -23.250 1.00 65.69 166 PHE A O 1
ATOM 1307 N N . SER A 1 167 ? 6.260 -2.819 -22.259 1.00 73.00 167 SER A N 1
ATOM 1308 C CA . SER A 1 167 ? 6.611 -3.632 -21.079 1.00 73.00 167 SER A CA 1
ATOM 1309 C C . SER A 1 167 ? 5.372 -4.068 -20.281 1.00 73.00 167 SER A C 1
ATOM 1311 O O . SER A 1 167 ? 5.283 -5.196 -19.783 1.00 73.00 167 SER A O 1
ATOM 1313 N N . SER A 1 168 ? 4.371 -3.189 -20.203 1.00 70.06 168 SER A N 1
ATOM 1314 C CA . SER A 1 168 ? 3.079 -3.462 -19.568 1.00 70.06 168 SER A CA 1
ATOM 1315 C C . SER A 1 168 ? 2.174 -4.325 -20.457 1.00 70.06 168 SER A C 1
ATOM 1317 O O . SER A 1 168 ? 1.482 -5.222 -19.964 1.00 70.06 168 SER A O 1
ATOM 1319 N N . PHE A 1 169 ? 2.214 -4.102 -21.774 1.00 76.00 169 PHE A N 1
ATOM 1320 C CA . PHE A 1 169 ? 1.453 -4.862 -22.762 1.00 76.00 169 PHE A CA 1
ATOM 1321 C C . PHE A 1 169 ? 1.953 -6.306 -22.872 1.00 76.00 169 PHE A C 1
ATOM 1323 O O . PHE A 1 169 ? 1.160 -7.235 -22.756 1.00 76.00 169 PHE A O 1
ATOM 1330 N N . SER A 1 170 ? 3.264 -6.509 -22.990 1.00 78.25 170 SER A N 1
ATOM 1331 C CA . SER A 1 170 ? 3.905 -7.825 -23.070 1.00 78.25 170 SER A CA 1
ATOM 1332 C C . SER A 1 170 ? 3.670 -8.664 -21.810 1.00 78.25 170 SER A C 1
ATOM 1334 O O . SER A 1 170 ? 3.380 -9.859 -21.912 1.00 78.25 170 SER A O 1
ATOM 1336 N N . ARG A 1 171 ? 3.698 -8.051 -20.615 1.00 78.75 171 ARG A N 1
ATOM 1337 C CA . ARG A 1 171 ? 3.327 -8.720 -19.353 1.00 78.75 171 ARG A CA 1
ATOM 1338 C C . ARG A 1 171 ? 1.868 -9.165 -19.356 1.00 78.75 171 ARG A C 1
ATOM 1340 O O . ARG A 1 171 ? 1.586 -10.328 -19.064 1.00 78.75 171 ARG A O 1
ATOM 1347 N N . LYS A 1 172 ? 0.949 -8.271 -19.739 1.00 81.00 172 LYS A N 1
ATOM 1348 C CA . LYS A 1 172 ? -0.485 -8.581 -19.848 1.00 81.00 172 LYS A CA 1
ATOM 1349 C C . LYS A 1 172 ? -0.752 -9.656 -20.902 1.00 81.00 172 LYS A C 1
ATOM 1351 O O . LYS A 1 172 ? -1.526 -10.571 -20.644 1.00 81.00 172 LYS A O 1
ATOM 1356 N N . GLU A 1 173 ? -0.094 -9.607 -22.055 1.00 80.75 173 GLU A N 1
ATOM 1357 C CA . GLU A 1 173 ? -0.245 -10.599 -23.119 1.00 80.75 173 GLU A CA 1
ATOM 1358 C C . GLU A 1 173 ? 0.297 -11.968 -22.691 1.00 80.75 173 GLU A C 1
ATOM 1360 O O . GLU A 1 173 ? -0.378 -12.982 -22.869 1.00 80.75 173 GLU A O 1
ATOM 1365 N N . ARG A 1 174 ? 1.468 -12.013 -22.042 1.00 79.44 174 ARG A N 1
ATOM 1366 C CA . ARG A 1 174 ? 2.035 -13.246 -21.478 1.00 79.44 174 ARG A CA 1
ATOM 1367 C C . ARG A 1 174 ? 1.122 -13.849 -20.416 1.00 79.44 174 ARG A C 1
ATOM 1369 O O . ARG A 1 174 ? 0.953 -15.065 -20.383 1.00 79.44 174 ARG A O 1
ATOM 1376 N N . GLN A 1 175 ? 0.502 -13.016 -19.583 1.00 79.69 175 GLN A N 1
ATOM 1377 C CA . GLN A 1 175 ? -0.465 -13.462 -18.586 1.00 79.69 175 GLN A CA 1
ATOM 1378 C C . GLN A 1 175 ? -1.760 -13.963 -19.230 1.00 79.69 175 GLN A C 1
ATOM 1380 O O . GLN A 1 175 ? -2.256 -15.008 -18.825 1.00 79.69 175 GLN A O 1
ATOM 1385 N N . ARG A 1 176 ? -2.276 -13.300 -20.272 1.00 82.12 176 ARG A N 1
ATOM 1386 C CA . ARG A 1 176 ? -3.435 -13.796 -21.034 1.00 82.12 176 ARG A CA 1
ATOM 1387 C C . ARG A 1 176 ? -3.135 -15.126 -21.715 1.00 82.12 176 ARG A C 1
ATOM 1389 O O . ARG A 1 176 ? -3.946 -16.034 -21.590 1.00 82.12 176 ARG A O 1
ATOM 1396 N N . LYS A 1 177 ? -1.959 -15.274 -22.333 1.00 77.25 177 LYS A N 1
ATOM 1397 C CA . LYS A 1 177 ? -1.489 -16.548 -22.900 1.00 77.25 177 LYS A CA 1
ATOM 1398 C C . LYS A 1 177 ? -1.371 -17.624 -21.823 1.00 77.25 177 LYS A C 1
ATOM 1400 O O . LYS A 1 177 ? -1.858 -18.727 -22.009 1.00 77.25 177 LYS A O 1
ATOM 1405 N N . TYR A 1 178 ? -0.798 -17.301 -20.663 1.00 73.88 178 TYR A N 1
ATOM 1406 C CA . TYR A 1 178 ? -0.728 -18.233 -19.537 1.00 73.88 178 TYR A CA 1
ATOM 1407 C C . TYR A 1 178 ? -2.115 -18.624 -19.014 1.00 73.88 178 TYR A C 1
ATOM 1409 O O . TYR A 1 178 ? -2.337 -19.770 -18.630 1.00 73.88 178 TYR A O 1
ATOM 1417 N N . LEU A 1 179 ? -3.064 -17.688 -18.997 1.00 75.38 179 LEU A N 1
ATOM 1418 C CA . LEU A 1 179 ? -4.445 -17.937 -18.600 1.00 75.38 179 LEU A CA 1
ATOM 1419 C C . LEU A 1 179 ? -5.197 -18.784 -19.632 1.00 75.38 179 LEU A C 1
ATOM 1421 O O . LEU A 1 179 ? -5.934 -19.667 -19.205 1.00 75.38 179 LEU A O 1
ATOM 1425 N N . SER A 1 180 ? -4.936 -18.596 -20.929 1.00 77.38 180 SER A N 1
ATOM 1426 C CA . SER A 1 180 ? -5.534 -19.365 -22.027 1.00 77.38 180 SER A CA 1
ATOM 1427 C C . SER A 1 180 ? -4.929 -20.758 -22.234 1.00 77.38 180 SER A C 1
ATOM 1429 O O . SER A 1 180 ? -5.433 -21.505 -23.065 1.00 77.38 180 SER A O 1
ATOM 1431 N N . LEU A 1 181 ? -3.859 -21.121 -21.518 1.00 72.19 181 LEU A N 1
ATOM 1432 C CA . LEU A 1 181 ? -3.336 -22.490 -21.530 1.00 72.19 181 LEU A CA 1
ATOM 1433 C C . LEU A 1 181 ? -4.312 -23.453 -20.843 1.00 72.19 181 LEU A C 1
ATOM 1435 O O . LEU A 1 181 ? -4.951 -23.098 -19.848 1.00 72.19 181 LEU A O 1
ATOM 1439 N N . SER A 1 182 ? -4.381 -2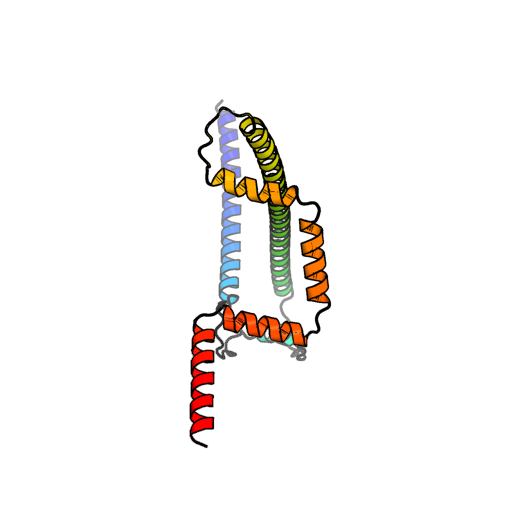4.687 -21.345 1.00 75.69 182 SER A N 1
ATOM 1440 C CA . SER A 1 182 ? -5.183 -25.753 -20.745 1.00 75.69 182 SER A CA 1
ATOM 1441 C C . SER A 1 182 ? -4.746 -26.004 -19.292 1.00 75.69 182 SER A C 1
ATOM 1443 O O . SER A 1 182 ? -3.548 -25.926 -18.994 1.00 75.69 182 SER A O 1
ATOM 1445 N N . PRO A 1 183 ? -5.664 -26.320 -18.358 1.00 73.75 183 PRO A N 1
ATOM 1446 C CA . PRO A 1 183 ? -5.308 -26.664 -16.978 1.00 73.75 183 PRO A CA 1
ATOM 1447 C C . PRO A 1 183 ? -4.230 -27.759 -16.876 1.00 73.75 183 PRO A C 1
ATOM 1449 O O . PRO A 1 183 ? -3.363 -27.687 -16.004 1.00 73.75 183 PRO A O 1
ATOM 1452 N N . TRP A 1 184 ? -4.223 -28.714 -17.814 1.00 72.62 184 TRP A N 1
ATOM 1453 C CA . TRP A 1 184 ? -3.226 -29.788 -17.900 1.00 72.62 184 TRP A CA 1
ATOM 1454 C C . TRP A 1 184 ? -1.840 -29.309 -18.359 1.00 72.62 184 TRP A C 1
ATOM 1456 O O . TRP A 1 184 ? -0.821 -29.769 -17.836 1.00 72.62 184 TRP A O 1
ATOM 1466 N N . ASP A 1 185 ? -1.776 -28.319 -19.252 1.00 75.50 185 ASP A N 1
ATOM 1467 C CA . ASP A 1 185 ? -0.509 -27.698 -19.661 1.00 75.50 185 ASP A CA 1
ATOM 1468 C C . ASP A 1 185 ? 0.099 -26.887 -18.513 1.00 75.50 185 ASP A C 1
ATOM 1470 O O . ASP A 1 185 ? 1.311 -26.907 -18.298 1.00 75.50 185 ASP A O 1
ATOM 1474 N N . LYS A 1 186 ? -0.737 -26.213 -17.709 1.00 79.31 186 LYS A N 1
ATOM 1475 C CA . LYS A 1 186 ? -0.281 -25.488 -16.509 1.00 79.31 186 LYS A CA 1
ATOM 1476 C C . LYS A 1 186 ? 0.292 -26.435 -15.462 1.00 79.31 186 LYS A C 1
ATOM 1478 O O . LYS A 1 186 ? 1.314 -26.105 -14.866 1.00 79.31 186 LYS A O 1
ATOM 1483 N N . ALA A 1 187 ? -0.342 -27.591 -15.263 1.00 77.44 187 ALA A N 1
ATOM 1484 C CA . ALA A 1 187 ? 0.136 -28.629 -14.355 1.00 77.44 187 ALA A CA 1
ATOM 1485 C C . ALA A 1 187 ? 1.467 -29.234 -14.831 1.00 77.44 187 ALA A C 1
ATOM 1487 O O . ALA A 1 187 ? 2.388 -29.403 -14.038 1.00 77.44 187 ALA A O 1
ATOM 1488 N N . THR A 1 188 ? 1.620 -29.482 -16.134 1.00 81.00 188 THR A N 1
ATOM 1489 C CA . THR A 1 188 ? 2.887 -29.977 -16.697 1.00 81.00 188 THR A CA 1
ATOM 1490 C C . THR A 1 188 ? 4.002 -28.934 -16.573 1.00 81.00 188 THR A C 1
ATOM 1492 O O . THR A 1 188 ? 5.124 -29.258 -16.183 1.00 81.00 188 THR A O 1
ATOM 1495 N N . LEU A 1 189 ? 3.702 -27.656 -16.827 1.00 74.25 189 LEU A N 1
ATOM 1496 C CA . LEU A 1 189 ? 4.662 -26.559 -16.677 1.00 74.25 189 LEU A CA 1
ATOM 1497 C C . LEU A 1 189 ? 5.036 -26.289 -15.212 1.00 74.25 189 LEU A C 1
ATOM 1499 O O . LEU A 1 189 ? 6.191 -25.959 -14.931 1.00 74.25 189 LEU A O 1
ATOM 1503 N N . SER A 1 190 ? 4.094 -26.418 -14.273 1.00 75.88 190 SER A N 1
ATOM 1504 C CA . SER A 1 190 ? 4.382 -26.294 -12.842 1.00 75.88 190 SER A CA 1
ATOM 1505 C C . SER A 1 190 ? 5.202 -27.480 -12.341 1.00 75.88 190 SER A C 1
ATOM 1507 O O . SER A 1 190 ? 6.195 -27.260 -11.652 1.00 75.88 190 SER A O 1
ATOM 1509 N N . MET A 1 191 ? 4.875 -28.703 -12.768 1.00 77.94 191 MET A N 1
ATOM 1510 C CA . MET A 1 191 ? 5.640 -29.916 -12.468 1.00 77.94 191 MET A CA 1
ATOM 1511 C C . MET A 1 191 ? 7.069 -29.824 -13.021 1.00 77.94 191 MET A C 1
ATOM 1513 O O . MET A 1 191 ? 8.033 -30.073 -12.299 1.00 77.94 191 MET A O 1
ATOM 1517 N N . GLY A 1 192 ? 7.227 -29.361 -14.265 1.00 79.44 192 GLY A N 1
ATOM 1518 C CA . GLY A 1 192 ? 8.532 -29.134 -14.886 1.00 79.44 192 GLY A CA 1
ATOM 1519 C C . GLY A 1 192 ? 9.359 -28.077 -14.153 1.00 79.44 192 GLY A C 1
ATOM 1520 O O . GLY A 1 192 ? 10.532 -28.304 -13.856 1.00 79.44 192 GLY A O 1
ATOM 1521 N N . ARG A 1 193 ? 8.757 -26.939 -13.775 1.00 79.94 193 ARG A N 1
ATOM 1522 C CA . ARG A 1 193 ? 9.453 -25.942 -12.945 1.00 79.94 193 ARG A CA 1
ATOM 1523 C C . ARG A 1 193 ? 9.811 -26.480 -11.570 1.00 79.94 193 ARG A C 1
ATOM 1525 O O . ARG A 1 193 ? 10.891 -26.167 -11.094 1.00 79.94 193 ARG A O 1
ATOM 1532 N N . LEU A 1 194 ? 8.951 -27.272 -10.941 1.00 77.31 194 LEU A N 1
ATOM 1533 C CA . LEU A 1 194 ? 9.199 -27.828 -9.612 1.00 77.31 194 LEU A CA 1
ATOM 1534 C C . LEU A 1 194 ? 10.395 -28.791 -9.631 1.00 77.31 194 LEU A C 1
ATOM 1536 O O . LEU A 1 194 ? 11.261 -28.7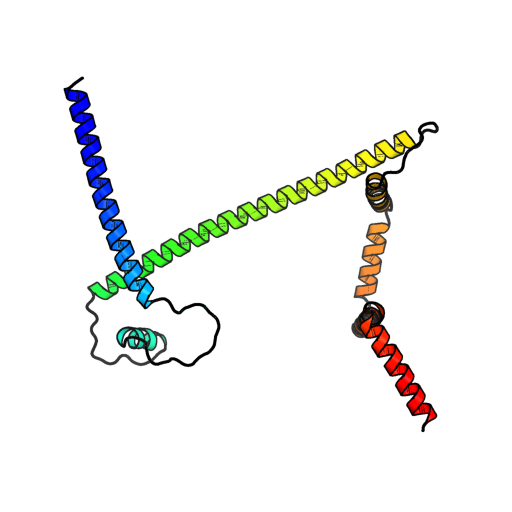10 -8.759 1.00 77.31 194 LEU A O 1
ATOM 1540 N N . ILE A 1 195 ? 10.503 -29.617 -10.678 1.00 81.31 195 ILE A N 1
ATOM 1541 C CA . ILE A 1 195 ? 11.647 -30.513 -10.894 1.00 81.31 195 ILE A CA 1
ATOM 1542 C C . ILE A 1 195 ? 12.930 -29.719 -11.186 1.00 81.31 195 ILE A C 1
ATOM 1544 O O . ILE A 1 195 ? 13.984 -30.021 -10.626 1.00 81.31 195 ILE A O 1
ATOM 1548 N N . LEU A 1 196 ? 12.866 -28.682 -12.031 1.00 78.19 196 LEU A N 1
ATOM 1549 C CA . LEU A 1 196 ? 14.053 -27.908 -12.416 1.00 78.19 196 LEU A CA 1
ATOM 1550 C C . LEU A 1 196 ? 14.511 -26.911 -11.340 1.00 78.19 196 LEU A C 1
ATOM 1552 O O . LEU A 1 196 ? 15.711 -26.635 -11.244 1.00 78.19 196 LEU A O 1
ATOM 1556 N N . SER A 1 197 ? 13.587 -26.383 -10.537 1.00 83.62 197 SER A N 1
ATOM 1557 C CA . SER A 1 197 ? 13.847 -25.357 -9.522 1.00 83.62 197 SER A CA 1
ATOM 1558 C C . SER A 1 197 ? 14.459 -25.924 -8.243 1.00 83.62 197 SER A C 1
ATOM 1560 O O . SER A 1 197 ? 15.122 -25.179 -7.524 1.00 83.62 197 SER A O 1
ATOM 1562 N N . ASN A 1 198 ? 14.244 -27.208 -7.935 1.00 85.19 198 ASN A N 1
ATOM 1563 C CA . ASN A 1 198 ? 14.727 -27.819 -6.699 1.00 85.19 198 ASN A CA 1
ATOM 1564 C C . ASN A 1 198 ? 15.904 -28.775 -6.963 1.00 85.19 198 ASN A C 1
ATOM 1566 O O . ASN A 1 198 ? 15.806 -29.715 -7.754 1.00 85.19 198 ASN A O 1
ATOM 1570 N N . LYS A 1 199 ? 17.024 -28.560 -6.259 1.00 86.62 199 LYS A N 1
ATOM 1571 C CA . LYS A 1 199 ? 18.237 -29.385 -6.376 1.00 86.62 199 LYS A CA 1
ATOM 1572 C C . LYS A 1 199 ? 17.970 -30.853 -6.023 1.00 86.62 199 LYS A C 1
ATOM 1574 O O . LYS A 1 199 ? 18.473 -31.730 -6.716 1.00 86.62 199 LYS A O 1
ATOM 1579 N N . THR A 1 200 ? 17.142 -31.121 -5.013 1.00 84.38 200 THR A N 1
ATOM 1580 C CA . THR A 1 200 ? 16.783 -32.489 -4.602 1.00 84.38 200 THR A CA 1
ATOM 1581 C C . THR A 1 200 ? 15.925 -33.186 -5.655 1.00 84.38 200 THR A C 1
ATOM 1583 O O . THR A 1 200 ? 16.170 -34.346 -5.975 1.00 84.38 200 THR A O 1
ATOM 1586 N N . ALA A 1 201 ? 14.964 -32.470 -6.251 1.00 84.44 201 ALA A N 1
ATOM 1587 C CA . ALA A 1 201 ? 14.103 -33.020 -7.298 1.00 84.44 201 ALA A CA 1
ATOM 1588 C C . ALA A 1 201 ? 14.905 -33.403 -8.552 1.00 84.44 201 ALA A C 1
ATOM 1590 O O . ALA A 1 201 ? 14.672 -34.459 -9.139 1.00 84.44 201 ALA A O 1
ATOM 1591 N N . ARG A 1 202 ? 15.914 -32.599 -8.909 1.00 85.75 202 ARG A N 1
ATOM 1592 C CA . ARG A 1 202 ? 16.851 -32.914 -9.995 1.00 85.75 202 ARG A CA 1
ATOM 1593 C C . ARG A 1 202 ? 17.650 -34.192 -9.724 1.00 85.75 202 ARG A C 1
ATOM 1595 O O . ARG A 1 202 ? 17.800 -35.012 -10.624 1.00 85.75 202 ARG A O 1
ATOM 1602 N N . THR A 1 203 ? 18.127 -34.377 -8.493 1.00 88.69 203 THR A N 1
ATOM 1603 C CA . THR A 1 203 ? 18.848 -35.593 -8.087 1.00 88.69 203 THR A CA 1
ATOM 1604 C C . THR A 1 203 ? 17.952 -36.830 -8.164 1.00 88.69 203 THR A C 1
ATOM 1606 O O . THR A 1 203 ? 18.358 -37.843 -8.726 1.00 88.69 203 THR A O 1
ATOM 1609 N N . VAL A 1 204 ? 16.715 -36.747 -7.664 1.00 89.12 204 VAL A N 1
ATOM 1610 C CA . VAL A 1 204 ? 15.744 -37.854 -7.732 1.00 89.12 204 VAL A CA 1
ATOM 1611 C C . VAL A 1 204 ? 15.417 -38.219 -9.182 1.00 89.12 204 VAL A C 1
ATOM 1613 O O . VAL A 1 204 ? 15.427 -39.399 -9.523 1.00 89.12 204 VAL A O 1
ATOM 1616 N N . ALA A 1 205 ? 15.194 -37.226 -10.051 1.00 87.00 205 ALA A N 1
ATOM 1617 C CA . ALA A 1 205 ? 14.933 -37.459 -11.471 1.00 87.00 205 ALA A CA 1
ATOM 1618 C C . ALA A 1 205 ? 16.107 -38.168 -12.170 1.00 87.00 205 ALA A C 1
ATOM 1620 O O . ALA A 1 205 ? 15.882 -39.102 -12.934 1.00 87.00 205 ALA A O 1
ATOM 1621 N N . PHE A 1 206 ? 17.350 -37.783 -11.864 1.00 89.31 206 PHE A N 1
ATOM 1622 C CA . PHE A 1 206 ? 18.547 -38.434 -12.405 1.00 89.31 206 PHE A CA 1
ATOM 1623 C C . PHE A 1 206 ? 18.646 -39.914 -12.000 1.00 89.31 206 PHE A C 1
ATOM 1625 O O . PHE A 1 206 ? 18.880 -40.781 -12.844 1.00 89.31 206 PHE A O 1
ATOM 1632 N N . PHE A 1 207 ? 18.421 -40.229 -10.720 1.00 93.50 207 PHE A N 1
ATOM 1633 C CA . PHE A 1 207 ? 18.421 -41.620 -10.257 1.00 93.50 207 PHE A CA 1
ATOM 1634 C C . PHE A 1 207 ? 17.260 -42.428 -10.837 1.00 93.50 207 PHE A C 1
ATOM 1636 O O . PHE A 1 207 ? 17.450 -43.588 -11.188 1.00 93.50 207 PHE A O 1
ATOM 1643 N N . TYR A 1 208 ? 16.085 -41.818 -10.991 1.00 91.25 208 TYR A N 1
ATOM 1644 C CA . TYR A 1 208 ? 14.931 -42.458 -11.617 1.00 91.25 208 TYR A CA 1
ATOM 1645 C C . TYR A 1 208 ? 15.215 -42.856 -13.073 1.00 91.25 208 TYR A C 1
ATOM 1647 O O . TYR A 1 208 ? 14.940 -43.991 -13.463 1.00 91.25 208 TYR A O 1
ATOM 1655 N N . THR A 1 209 ? 15.830 -41.970 -13.867 1.00 90.88 209 THR A N 1
ATOM 1656 C CA . THR A 1 209 ? 16.206 -42.296 -15.252 1.00 90.88 209 THR A CA 1
ATOM 1657 C C . THR A 1 209 ? 17.300 -43.357 -15.320 1.00 90.88 209 THR A C 1
ATOM 1659 O O . THR A 1 209 ? 17.237 -44.232 -16.178 1.00 90.88 209 THR A O 1
ATOM 1662 N N . LEU A 1 210 ? 18.279 -43.314 -14.406 1.00 93.25 210 LEU A N 1
ATOM 1663 C CA . LEU A 1 210 ? 19.345 -44.317 -14.335 1.00 93.25 210 LEU A CA 1
ATOM 1664 C C . LEU A 1 210 ? 18.784 -45.699 -13.980 1.00 93.25 210 LEU A C 1
ATOM 1666 O O . LEU A 1 210 ? 19.124 -46.686 -14.623 1.00 93.25 210 LEU A O 1
ATOM 1670 N N . PHE A 1 211 ? 17.884 -45.759 -12.996 1.00 94.44 211 PHE A N 1
ATOM 1671 C CA . PHE A 1 211 ? 17.220 -46.991 -12.584 1.00 94.44 211 PHE A CA 1
ATOM 1672 C C . PHE A 1 211 ? 16.398 -47.605 -13.721 1.00 94.44 211 PHE A C 1
ATOM 1674 O O . PHE A 1 211 ? 16.532 -48.798 -13.989 1.00 94.44 211 PHE A O 1
ATOM 1681 N N . LEU A 1 212 ? 15.597 -46.795 -14.429 1.00 92.69 212 LEU A N 1
ATOM 1682 C CA . LEU A 1 212 ? 14.850 -47.273 -15.596 1.00 92.69 212 LEU A CA 1
ATOM 1683 C C . LEU A 1 212 ? 15.773 -47.807 -16.690 1.00 92.69 212 LEU A C 1
ATOM 1685 O O . LEU A 1 212 ? 15.472 -48.837 -17.285 1.00 92.69 212 LEU A O 1
ATOM 1689 N N . HIS A 1 213 ? 16.896 -47.135 -16.941 1.00 93.56 213 HIS A N 1
ATOM 1690 C CA . HIS A 1 213 ? 17.867 -47.587 -17.929 1.00 93.56 213 HIS A CA 1
ATOM 1691 C C . HIS A 1 213 ? 18.462 -48.944 -17.537 1.00 93.56 213 HIS A C 1
ATOM 1693 O O . HIS A 1 213 ? 18.455 -49.864 -18.346 1.00 93.56 213 HIS A O 1
ATOM 1699 N N . CYS A 1 214 ? 18.883 -49.113 -16.280 1.00 92.88 214 CYS A N 1
ATOM 1700 C CA . CYS A 1 214 ? 19.371 -50.398 -15.779 1.00 92.88 214 CYS A CA 1
ATOM 1701 C C . CYS A 1 214 ? 18.327 -51.515 -15.918 1.00 92.88 214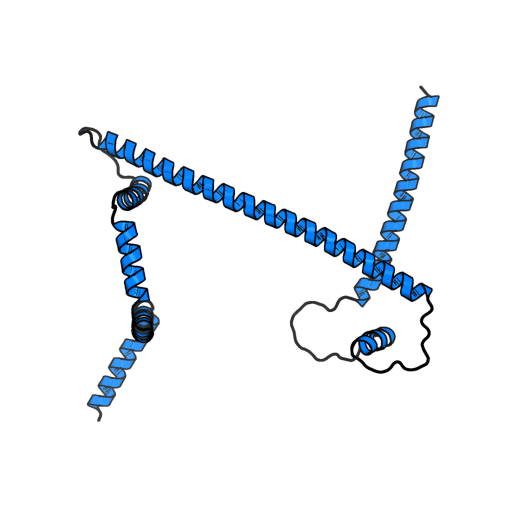 CYS A C 1
ATOM 1703 O O . CYS A 1 214 ? 18.686 -52.627 -16.282 1.00 92.88 214 CYS A O 1
ATOM 1705 N N . LEU A 1 215 ? 17.050 -51.227 -15.651 1.00 91.75 215 LEU A N 1
ATOM 1706 C CA . LEU A 1 215 ? 15.966 -52.207 -15.761 1.00 91.75 215 LEU A CA 1
ATOM 1707 C C . LEU A 1 215 ? 15.739 -52.629 -17.219 1.00 91.75 215 LEU A C 1
ATOM 1709 O O . LEU A 1 215 ? 15.675 -53.819 -17.498 1.00 91.75 215 LEU A O 1
ATOM 1713 N N . VAL A 1 216 ? 15.684 -51.669 -18.148 1.00 93.12 216 VAL A N 1
ATOM 1714 C CA . VAL A 1 216 ? 15.521 -51.940 -19.589 1.00 93.12 216 VAL A CA 1
ATOM 1715 C C . VAL A 1 216 ? 16.704 -52.712 -20.172 1.00 93.12 216 VAL A C 1
ATOM 1717 O O . VAL A 1 216 ? 16.506 -53.492 -21.087 1.00 93.12 216 VAL A O 1
ATOM 1720 N N . PHE A 1 217 ? 17.923 -52.505 -19.671 1.00 89.12 217 PHE A N 1
ATOM 1721 C CA . PHE A 1 217 ? 19.100 -53.263 -20.115 1.00 89.12 217 PHE A CA 1
ATOM 1722 C C . PHE A 1 217 ? 19.227 -54.649 -19.465 1.00 89.12 217 PHE A C 1
ATOM 1724 O O . PHE A 1 217 ? 20.025 -55.461 -19.928 1.00 89.12 217 PHE A O 1
ATOM 1731 N N . LEU A 1 218 ? 18.502 -54.897 -18.372 1.00 86.69 218 LEU A N 1
ATOM 1732 C CA . LEU A 1 218 ? 18.516 -56.164 -17.640 1.00 86.69 218 LEU A CA 1
ATOM 1733 C C . LEU A 1 218 ? 17.383 -57.110 -18.076 1.00 86.69 218 LEU A C 1
ATOM 1735 O O . LEU A 1 218 ? 17.528 -58.322 -17.926 1.00 86.69 218 LEU A O 1
ATOM 1739 N N . VAL A 1 219 ? 16.283 -56.556 -18.598 1.00 82.44 219 VAL A N 1
ATOM 1740 C CA . VAL A 1 219 ? 15.200 -57.263 -19.311 1.00 82.44 219 VAL A CA 1
ATOM 1741 C C . VAL A 1 219 ? 15.592 -57.503 -20.763 1.00 82.44 219 VAL A C 1
ATOM 1743 O O . VAL A 1 219 ? 15.365 -58.639 -21.232 1.00 82.44 219 VAL A O 1
#

Foldseek 3Di:
DVVVVVVVVVVVVVVVVVVVVVVVVVVVVVVVVVVVVVVVDPDPDDDDDDDPDDDDPVVVLVVVVVVDDDDDPDDDDDPVVVVVVVVVVVVVVVVVVVVVVVVVVVVVVVVVVVVVVVVVVVVVLVVVLVVLVVVVVVVVPPDDDDPCDPSNVVSVVVNVCVPPPCNVVVVVVVVVVVVPDDPVVVVVVVVVCVCVVDPVSVVVVVVVVVVVVVVVVVD

Secondary structure (DSSP, 8-state):
-HHHHHHHHHHHHHHHHHHHHHHHHHHHHHHHHHHHHHHH-----------TT---HHHHHHHHHHTTPPPPTT----HHHHHHHHHHHHHHHHHHHHHHHHHHHHHHHHHHHHHHHHHHHHHHHHHHHHHHHHHHHHHTSTT------HHHHHHHHHHHHHH-TTHHHHHHHHHHHHHHS-HHHHHHHHHHHHHHH-HHHHHHHHHHHHHHHHHHHH-